Protein AF-0000000070417334 (afdb_homodimer)

pLDDT: mean 96.59, std 6.71, range [40.88, 98.94]

Solvent-accessible surface area (backbone atoms only — not comparable to full-atom values): 15522 Å² total; per-residue (Å²): 150,77,54,66,59,49,53,48,51,42,52,52,48,22,48,50,27,30,29,36,35,26,9,28,39,46,34,43,54,70,24,49,49,59,20,48,70,70,46,83,56,51,68,55,41,51,52,40,48,47,40,30,48,63,44,39,55,56,57,40,48,50,24,34,52,50,17,23,52,40,24,39,54,49,18,74,67,39,88,56,84,57,20,55,32,23,41,49,19,17,48,33,40,54,50,42,52,60,50,40,63,70,69,45,36,68,60,51,58,50,67,61,40,92,57,33,54,78,74,64,30,58,67,50,51,55,52,49,52,53,48,48,39,57,58,47,44,54,48,28,50,29,30,50,53,18,48,53,27,45,52,48,32,50,48,66,69,64,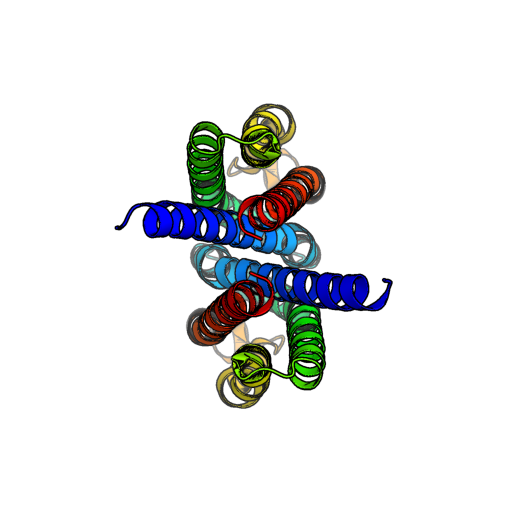72,132,72,62,62,53,50,51,49,50,43,53,52,48,22,48,51,26,32,30,35,35,27,10,29,40,46,34,44,54,70,23,49,50,57,19,47,72,70,49,84,57,52,67,55,42,51,52,39,48,46,41,30,49,62,45,40,54,56,56,40,47,50,24,35,51,50,17,22,51,40,24,39,55,48,18,72,68,38,87,56,86,56,20,54,31,24,40,48,19,16,49,34,41,54,49,42,53,60,49,40,63,69,69,44,35,68,61,49,58,51,66,62,39,91,56,35,54,78,73,64,30,59,66,52,52,56,51,50,52,52,48,48,40,57,59,46,44,54,48,30,50,29,30,50,52,18,48,52,27,45,51,47,30,50,48,65,70,63,73

Foldseek 3Di:
DPVVVVLVVLLVLLLVLLVVLLVVLVCCQPPVLVVLLVDDPLLVSLVVCLVCVVVVVVVNLVSLQSSLVSLLVSLVVDPDPLSVLSNLLSVLSVVVVCLCVPPLVVLVVLSNDNCSCVVPHSVVNSVSSNVNSVSSVSNSVSSVSSSVSSVVSCVVRVD/DVVVVVLVVLLVLLLVLLVVLLVVLVCVQPPVLVVLLVDDPLLVSLVVCLVCVVVVVVVNLVSLQSSLVSLLVSLVVDPDPLSVLSNLLSVLSVVVVCLCVPPLVVLVVLSNDNCSCVVVHSVVNSVSSNVNSVSSVSNSVSSVSSSVSSVVSCVVRVD

Structure (mmCIF, N/CA/C/O backbone):
data_AF-0000000070417334-model_v1
#
loop_
_entity.id
_entity.type
_entity.pdbx_description
1 polymer 'Uncharacterized protein LOC111108362'
#
loop_
_atom_site.group_PDB
_atom_site.id
_atom_site.type_symbol
_atom_site.label_atom_id
_atom_site.label_alt_id
_atom_site.label_comp_id
_atom_site.label_asym_id
_atom_site.label_entity_id
_atom_site.label_seq_id
_atom_site.pdbx_PDB_ins_code
_atom_site.Cartn_x
_atom_site.Cartn_y
_atom_site.Cartn_z
_atom_site.occupancy
_atom_site.B_iso_or_equiv
_atom_site.auth_seq_id
_atom_site.auth_comp_id
_atom_site.auth_asym_id
_atom_site.auth_atom_id
_atom_site.pdbx_PDB_model_num
ATOM 1 N N . MET A 1 1 ? -3.746 37.219 -3.898 1 40.88 1 MET A N 1
ATOM 2 C CA . MET A 1 1 ? -4.391 36.156 -3.139 1 40.88 1 MET A CA 1
ATOM 3 C C . MET A 1 1 ? -3.443 34.969 -2.957 1 40.88 1 MET A C 1
ATOM 5 O O . MET A 1 1 ? -3.268 34.469 -1.843 1 40.88 1 MET A O 1
ATOM 9 N N . ASN A 1 2 ? -3.045 33.344 -4.375 1 62.12 2 ASN A N 1
ATOM 10 C CA . ASN A 1 2 ? -3.449 32 -4.785 1 62.12 2 ASN A CA 1
ATOM 11 C C . ASN A 1 2 ? -2.289 31 -4.695 1 62.12 2 ASN A C 1
ATOM 13 O O . ASN A 1 2 ? -2.443 29.828 -5.027 1 62.12 2 ASN A O 1
ATOM 17 N N . LYS A 1 3 ? -1.539 31.266 -4.516 1 83.81 3 LYS A N 1
ATOM 18 C CA . LYS A 1 3 ? -0.23 30.641 -4.363 1 83.81 3 LYS A CA 1
ATOM 19 C C . LYS A 1 3 ? -0.215 29.688 -3.172 1 83.81 3 LYS A C 1
ATOM 21 O O . LYS A 1 3 ? 0.332 28.578 -3.262 1 83.81 3 LYS A O 1
ATOM 26 N N . GLN A 1 4 ? -0.557 30.25 -1.992 1 86.12 4 GLN A N 1
ATOM 27 C CA . GLN A 1 4 ? -0.596 29.391 -0.81 1 86.12 4 GLN A CA 1
ATOM 28 C C . GLN A 1 4 ? -1.395 28.125 -1.076 1 86.12 4 GLN A C 1
ATOM 30 O O . GLN A 1 4 ? -1.048 27.047 -0.578 1 86.12 4 GLN A O 1
ATOM 35 N N . TYR A 1 5 ? -2.406 28.281 -1.793 1 87.06 5 TYR A N 1
ATOM 36 C CA . TYR A 1 5 ? -3.195 27.109 -2.154 1 87.06 5 TYR A CA 1
ATOM 37 C C . TYR A 1 5 ? -2.373 26.141 -2.99 1 87.06 5 TYR A C 1
ATOM 39 O O . TYR A 1 5 ? -2.508 24.922 -2.848 1 87.06 5 TYR A O 1
ATOM 47 N N . LEU A 1 6 ? -1.592 26.719 -3.889 1 91.19 6 LEU A N 1
ATOM 48 C CA . LEU A 1 6 ? -0.727 25.891 -4.723 1 91.19 6 LEU A CA 1
ATOM 49 C C . LEU A 1 6 ? 0.312 25.156 -3.877 1 91.19 6 LEU A C 1
ATOM 51 O O . LEU A 1 6 ? 0.602 23.984 -4.117 1 91.19 6 LEU A O 1
ATOM 55 N N . VAL A 1 7 ? 0.872 25.844 -2.98 1 92.62 7 VAL A N 1
ATOM 56 C CA . VAL A 1 7 ? 1.867 25.25 -2.092 1 92.62 7 VAL A CA 1
ATOM 57 C C . VAL A 1 7 ? 1.225 24.141 -1.261 1 92.62 7 VAL A C 1
ATOM 59 O O . VAL A 1 7 ? 1.779 23.047 -1.142 1 92.62 7 VAL A O 1
ATOM 62 N N . ASP A 1 8 ? 0.071 24.422 -0.758 1 90.69 8 ASP A N 1
ATOM 63 C CA . ASP A 1 8 ? -0.637 23.422 0.033 1 90.69 8 ASP A CA 1
ATOM 64 C C . ASP A 1 8 ? -1.005 22.203 -0.818 1 90.69 8 ASP A C 1
ATOM 66 O O . ASP A 1 8 ? -0.853 21.062 -0.381 1 90.69 8 ASP A O 1
ATOM 70 N N . ALA A 1 9 ? -1.505 22.516 -1.96 1 93.19 9 ALA A N 1
ATOM 71 C CA . ALA A 1 9 ? -1.841 21.438 -2.873 1 93.19 9 ALA A CA 1
ATOM 72 C C . ALA A 1 9 ? -0.619 20.562 -3.166 1 93.19 9 ALA A C 1
ATOM 74 O O . ALA A 1 9 ? -0.723 19.344 -3.229 1 93.19 9 ALA A O 1
ATOM 75 N N . GLY A 1 10 ? 0.488 21.219 -3.41 1 96.19 10 GLY A N 1
ATOM 76 C CA . GLY A 1 10 ? 1.726 20.5 -3.639 1 96.19 10 GLY A CA 1
ATOM 77 C C . GLY A 1 10 ? 2.131 19.625 -2.465 1 96.19 10 GLY A C 1
ATOM 78 O O . GLY A 1 10 ? 2.527 18.469 -2.646 1 96.19 10 GLY A O 1
ATOM 79 N N . ALA A 1 11 ? 2.016 20.141 -1.275 1 96.5 11 ALA A N 1
ATOM 80 C CA . ALA A 1 11 ? 2.412 19.438 -0.065 1 96.5 11 ALA A CA 1
ATOM 81 C C . ALA A 1 11 ? 1.547 18.188 0.151 1 96.5 11 ALA A C 1
ATOM 83 O O . ALA A 1 11 ? 2.061 17.109 0.442 1 96.5 11 ALA A O 1
ATOM 84 N N . TYR A 1 12 ? 0.309 18.375 -0.032 1 95 12 TYR A N 1
ATOM 85 C CA . TYR A 1 12 ? -0.593 17.266 0.219 1 95 12 TYR A CA 1
ATOM 86 C C . TYR A 1 12 ? -0.516 16.234 -0.906 1 95 12 TYR A C 1
ATOM 88 O O . TYR A 1 12 ? -0.697 15.039 -0.676 1 95 12 TYR A O 1
ATOM 96 N N . THR A 1 13 ? -0.233 16.703 -2.113 1 97.62 13 THR A N 1
ATOM 97 C CA . THR A 1 13 ? 0.009 15.75 -3.197 1 97.62 13 THR A CA 1
ATOM 98 C C . THR A 1 13 ? 1.279 14.945 -2.939 1 97.62 13 THR A C 1
ATOM 100 O O . THR A 1 13 ? 1.304 13.727 -3.148 1 97.62 13 THR A O 1
ATOM 103 N N . ALA A 1 14 ? 2.33 15.617 -2.492 1 98.69 14 ALA A N 1
ATOM 104 C CA . ALA A 1 14 ? 3.557 14.906 -2.131 1 98.69 14 ALA A CA 1
ATOM 105 C C . ALA A 1 14 ? 3.289 13.852 -1.06 1 98.69 14 ALA A C 1
ATOM 107 O O . ALA A 1 14 ? 3.758 12.719 -1.165 1 98.69 14 ALA A O 1
ATOM 108 N N . LEU A 1 15 ? 2.521 14.234 -0.103 1 98.25 15 LEU A N 1
ATOM 109 C CA . LEU A 1 15 ? 2.166 13.32 0.976 1 98.25 15 LEU A CA 1
ATOM 110 C C . LEU A 1 15 ? 1.362 12.141 0.443 1 98.25 15 LEU A C 1
ATOM 112 O O . LEU A 1 15 ? 1.604 10.992 0.83 1 98.25 15 LEU A O 1
ATOM 116 N N . GLY A 1 16 ? 0.413 12.406 -0.392 1 98.19 16 GLY A N 1
ATOM 117 C CA . GLY A 1 16 ? -0.378 11.344 -0.985 1 98.19 16 GLY A CA 1
ATOM 118 C C . GLY A 1 16 ? 0.452 10.359 -1.793 1 98.19 16 GLY A C 1
ATOM 119 O O . GLY A 1 16 ? 0.288 9.148 -1.664 1 98.19 16 GLY A O 1
ATOM 120 N N . CYS A 1 17 ? 1.343 10.891 -2.602 1 98.75 17 CYS A N 1
ATOM 121 C CA . CYS A 1 17 ? 2.184 10.055 -3.447 1 98.75 17 CYS A CA 1
ATOM 122 C C . CYS A 1 17 ? 3.062 9.141 -2.605 1 98.75 17 CYS A C 1
ATOM 124 O O . CYS A 1 17 ? 3.109 7.93 -2.842 1 98.75 17 CYS A O 1
ATOM 126 N N . VAL A 1 18 ? 3.727 9.648 -1.653 1 98.81 18 VAL A N 1
ATOM 127 C CA . VAL A 1 18 ? 4.625 8.82 -0.853 1 98.81 18 VAL A CA 1
ATOM 128 C C . VAL A 1 18 ? 3.811 7.859 0.008 1 98.81 18 VAL A C 1
ATOM 130 O O . VAL A 1 18 ? 4.254 6.742 0.288 1 98.81 18 VAL A O 1
ATOM 133 N N . SER A 1 19 ? 2.6 8.195 0.424 1 98.69 19 SER A N 1
ATOM 134 C CA . SER A 1 19 ? 1.743 7.297 1.193 1 98.69 19 SER A CA 1
ATOM 135 C C . SER A 1 19 ? 1.351 6.07 0.376 1 98.69 19 SER A C 1
ATOM 137 O O . SER A 1 19 ? 1.342 4.953 0.892 1 98.69 19 SER A O 1
ATOM 139 N N . ILE A 1 20 ? 0.983 6.32 -0.866 1 98.75 20 ILE A N 1
ATOM 140 C CA . ILE A 1 20 ? 0.643 5.195 -1.729 1 98.75 20 ILE A CA 1
ATOM 141 C C . ILE A 1 20 ? 1.862 4.293 -1.906 1 98.75 20 ILE A C 1
ATOM 143 O O . ILE A 1 20 ? 1.759 3.068 -1.797 1 98.75 20 ILE A O 1
ATOM 147 N N . PHE A 1 21 ? 3.023 4.922 -2.186 1 98.88 21 PHE A N 1
ATOM 148 C CA . PHE A 1 21 ? 4.254 4.148 -2.299 1 98.88 21 PHE A CA 1
ATOM 149 C C . PHE A 1 21 ? 4.5 3.336 -1.034 1 98.88 21 PHE A C 1
ATOM 151 O O . PHE A 1 21 ? 4.738 2.127 -1.103 1 98.88 21 PHE A O 1
ATOM 158 N N . CYS A 1 22 ? 4.465 3.947 0.106 1 98.81 22 CYS A N 1
ATOM 159 C CA . CYS A 1 22 ? 4.797 3.33 1.387 1 98.81 22 CYS A CA 1
ATOM 160 C C . CYS A 1 22 ? 3.836 2.191 1.706 1 98.81 22 CYS A C 1
ATOM 162 O O . CYS A 1 22 ? 4.266 1.093 2.062 1 98.81 22 CYS A O 1
ATOM 164 N N . GLY A 1 23 ? 2.555 2.42 1.598 1 98.81 23 GLY A N 1
ATOM 165 C CA . GLY A 1 23 ? 1.584 1.36 1.824 1 98.81 23 GLY A CA 1
ATOM 166 C C . GLY A 1 23 ? 1.771 0.172 0.899 1 98.81 23 GLY A C 1
ATOM 167 O O . GLY A 1 23 ? 1.622 -0.977 1.319 1 98.81 23 GLY A O 1
ATOM 168 N N . SER A 1 24 ? 2.027 0.461 -0.328 1 98.88 24 SER A N 1
ATOM 169 C CA . SER A 1 24 ? 2.303 -0.6 -1.291 1 98.88 24 SER A CA 1
ATOM 170 C C . SER A 1 24 ? 3.535 -1.404 -0.889 1 98.88 24 SER A C 1
ATOM 172 O O . SER A 1 24 ? 3.539 -2.633 -0.99 1 98.88 24 SER A O 1
ATOM 174 N N . ALA A 1 25 ? 4.59 -0.678 -0.475 1 98.88 25 ALA A N 1
ATOM 175 C CA . ALA A 1 25 ? 5.832 -1.339 -0.084 1 98.88 25 ALA A CA 1
ATOM 176 C C . ALA A 1 25 ? 5.613 -2.24 1.129 1 98.88 25 ALA A C 1
ATOM 178 O O . ALA A 1 25 ? 6.141 -3.354 1.184 1 98.88 25 ALA A O 1
ATOM 179 N N . TYR A 1 26 ? 4.891 -1.772 2.086 1 98.88 26 TYR A N 1
ATOM 180 C CA . TYR A 1 26 ? 4.551 -2.598 3.238 1 98.88 26 TYR A CA 1
ATOM 181 C C . TYR A 1 26 ? 3.793 -3.848 2.811 1 98.88 26 TYR A C 1
ATOM 183 O O . TYR A 1 26 ? 4.047 -4.941 3.322 1 98.88 26 TYR A O 1
ATOM 191 N N . TYR A 1 27 ? 2.875 -3.717 1.898 1 98.88 27 TYR A N 1
ATOM 192 C CA . TYR A 1 27 ? 2.076 -4.836 1.416 1 98.88 27 TYR A CA 1
ATOM 193 C C . TYR A 1 27 ? 2.959 -5.895 0.765 1 98.88 27 TYR A C 1
ATOM 195 O O . TYR A 1 27 ? 2.746 -7.094 0.957 1 98.88 27 TYR A O 1
ATOM 203 N N . VAL A 1 28 ? 3.889 -5.449 -0.033 1 98.88 28 VAL A N 1
ATOM 204 C CA . VAL A 1 28 ? 4.828 -6.355 -0.688 1 98.88 28 VAL A CA 1
ATOM 205 C C . VAL A 1 28 ? 5.586 -7.164 0.363 1 98.88 28 VAL A C 1
ATOM 207 O O . VAL A 1 28 ? 5.715 -8.383 0.244 1 98.88 28 VAL A O 1
ATOM 210 N N . ASN A 1 29 ? 6.023 -6.539 1.407 1 98.88 29 ASN A N 1
ATOM 211 C CA . ASN A 1 29 ? 6.852 -7.172 2.428 1 98.88 29 ASN A CA 1
ATOM 212 C C . ASN A 1 29 ? 6.035 -8.109 3.312 1 98.88 29 ASN A C 1
ATOM 214 O O . ASN A 1 29 ? 6.516 -9.172 3.713 1 98.88 29 ASN A O 1
ATOM 218 N N . PHE A 1 30 ? 4.84 -7.719 3.578 1 98.62 30 PHE A N 1
ATOM 219 C CA . PHE A 1 30 ? 4.176 -8.375 4.695 1 98.62 30 PHE A CA 1
ATOM 220 C C . PHE A 1 30 ? 3.031 -9.258 4.203 1 98.62 30 PHE A C 1
ATOM 222 O O . PHE A 1 30 ? 2.516 -10.086 4.953 1 98.62 30 PHE A O 1
ATOM 229 N N . VAL A 1 31 ? 2.617 -9.055 3.004 1 98.81 31 VAL A N 1
ATOM 230 C CA . VAL A 1 31 ? 1.502 -9.844 2.504 1 98.81 31 VAL A CA 1
ATOM 231 C C . VAL A 1 31 ? 1.93 -10.609 1.249 1 98.81 31 VAL A C 1
ATOM 233 O O . VAL A 1 31 ? 1.949 -11.836 1.238 1 98.81 31 VAL A O 1
ATOM 236 N N . GLN A 1 32 ? 2.367 -9.883 0.216 1 98.81 32 GLN A N 1
ATOM 237 C CA . GLN A 1 32 ? 2.639 -10.484 -1.083 1 98.81 32 GLN A CA 1
ATOM 238 C C . GLN A 1 32 ? 3.701 -11.578 -0.971 1 98.81 32 GLN A C 1
ATOM 240 O O . GLN A 1 32 ? 3.479 -12.719 -1.388 1 98.81 32 GLN A O 1
ATOM 245 N N . THR A 1 33 ? 4.859 -11.242 -0.453 1 98.81 33 THR A N 1
ATOM 246 C CA . THR A 1 33 ? 5.973 -12.188 -0.5 1 98.81 33 THR A CA 1
ATOM 247 C C . THR A 1 33 ? 5.711 -13.375 0.418 1 98.81 33 THR A C 1
ATOM 249 O O . THR A 1 33 ? 5.93 -14.531 0.029 1 98.81 33 THR A O 1
ATOM 252 N N . PRO A 1 34 ? 5.25 -13.203 1.644 1 98.69 34 PRO A N 1
ATOM 253 C CA . PRO A 1 34 ? 4.918 -14.391 2.443 1 98.69 34 PRO A CA 1
ATOM 254 C C . PRO A 1 34 ? 3.875 -15.281 1.775 1 98.69 34 PRO A C 1
ATOM 256 O O . PRO A 1 34 ? 3.934 -16.5 1.9 1 98.69 34 PRO A O 1
ATOM 259 N N . ALA A 1 35 ? 2.891 -14.727 1.131 1 98.69 35 ALA A N 1
ATOM 260 C CA . ALA A 1 35 ? 1.898 -15.508 0.4 1 98.69 35 ALA A CA 1
ATOM 261 C C . ALA A 1 35 ? 2.555 -16.344 -0.702 1 98.69 35 ALA A C 1
ATOM 263 O O . ALA A 1 35 ? 2.223 -17.516 -0.887 1 98.69 35 ALA A O 1
ATOM 264 N N . MET A 1 36 ? 3.459 -15.703 -1.44 1 98.62 36 MET A N 1
ATOM 265 C CA . MET A 1 36 ? 4.18 -16.391 -2.508 1 98.62 36 MET A CA 1
ATOM 266 C C . MET A 1 36 ? 4.941 -17.594 -1.96 1 98.62 36 MET A C 1
ATOM 268 O O . MET A 1 36 ? 4.945 -18.672 -2.568 1 98.62 36 MET A O 1
ATOM 272 N N . MET A 1 37 ? 5.512 -17.453 -0.793 1 98.44 37 MET A N 1
ATOM 273 C CA . MET A 1 37 ? 6.301 -18.531 -0.203 1 98.44 37 MET A CA 1
ATOM 274 C C . MET A 1 37 ? 5.406 -19.672 0.276 1 98.44 37 MET A C 1
ATOM 276 O O . MET A 1 37 ? 5.871 -20.797 0.471 1 98.44 37 MET A O 1
ATOM 280 N N . ALA A 1 38 ? 4.148 -19.438 0.403 1 98.19 38 ALA A N 1
ATOM 281 C CA . ALA A 1 38 ? 3.207 -20.453 0.867 1 98.19 38 ALA A CA 1
ATOM 282 C C . ALA A 1 38 ? 2.662 -21.266 -0.301 1 98.19 38 ALA A C 1
ATOM 284 O O . ALA A 1 38 ? 2.053 -22.312 -0.099 1 98.19 38 ALA A O 1
ATOM 285 N N . VAL A 1 39 ? 2.879 -20.797 -1.52 1 97.44 39 VAL A N 1
ATOM 286 C CA . VAL A 1 39 ? 2.42 -21.5 -2.713 1 97.44 39 VAL A CA 1
ATOM 287 C C . VAL A 1 39 ? 3.469 -22.531 -3.148 1 97.44 39 VAL A C 1
ATOM 289 O O . VAL A 1 39 ? 4.66 -22.203 -3.217 1 97.44 39 VAL A O 1
ATOM 292 N N . LYS A 1 40 ? 3.16 -23.75 -3.547 1 95.25 40 LYS A N 1
ATOM 293 C CA . LYS A 1 40 ? 4.078 -24.859 -3.781 1 95.25 40 LYS A CA 1
ATOM 294 C C . LYS A 1 40 ? 4.719 -24.766 -5.164 1 95.25 40 LYS A C 1
ATOM 296 O O . LYS A 1 40 ? 5.895 -25.094 -5.332 1 95.25 40 LYS A O 1
ATOM 301 N N . ASP A 1 41 ? 3.98 -24.281 -6.098 1 95.38 41 ASP A N 1
ATOM 302 C CA . ASP A 1 41 ? 4.461 -24.281 -7.477 1 95.38 41 ASP A CA 1
ATOM 303 C C . ASP A 1 41 ? 5.449 -23.141 -7.703 1 95.38 41 ASP A C 1
ATOM 305 O O . ASP A 1 41 ? 5.055 -22.031 -8.07 1 95.38 41 ASP A O 1
ATOM 309 N N . THR A 1 42 ? 6.734 -23.453 -7.684 1 97.31 42 THR A N 1
ATOM 310 C CA . THR A 1 42 ? 7.789 -22.438 -7.734 1 97.31 42 THR A CA 1
ATOM 311 C C . THR A 1 42 ? 7.793 -21.734 -9.086 1 97.31 42 THR A C 1
ATOM 313 O O . THR A 1 42 ? 8.062 -20.531 -9.164 1 97.31 42 THR A O 1
ATOM 316 N N . LYS A 1 43 ? 7.586 -22.484 -10.117 1 97 43 LYS A N 1
ATOM 317 C CA . LYS A 1 43 ? 7.555 -21.859 -11.43 1 97 43 LYS A CA 1
ATOM 318 C C . LYS A 1 43 ? 6.449 -20.812 -11.516 1 97 43 LYS A C 1
ATOM 320 O O . LYS A 1 43 ? 6.66 -19.703 -12.031 1 97 43 LYS A O 1
ATOM 325 N N . ALA A 1 44 ? 5.281 -21.125 -11.047 1 95.75 44 ALA A N 1
ATOM 326 C CA . ALA A 1 44 ? 4.164 -20.188 -11.023 1 95.75 44 ALA A CA 1
ATOM 327 C C . ALA A 1 44 ? 4.477 -18.969 -10.148 1 95.75 44 ALA A C 1
ATOM 329 O O . ALA A 1 44 ? 4.137 -17.844 -10.5 1 95.75 44 ALA A O 1
ATOM 330 N N . VAL A 1 45 ? 5.102 -19.266 -9.016 1 97.75 45 VAL A N 1
ATOM 331 C CA . VAL A 1 45 ? 5.492 -18.203 -8.102 1 97.75 45 VAL A CA 1
ATOM 332 C C . VAL A 1 45 ? 6.445 -17.234 -8.805 1 97.75 45 VAL A C 1
ATOM 334 O O . VAL A 1 45 ? 6.27 -16.016 -8.742 1 97.75 45 VAL A O 1
ATOM 337 N N . ARG A 1 46 ? 7.438 -17.781 -9.445 1 98.62 46 ARG A N 1
ATOM 338 C CA . ARG A 1 46 ? 8.383 -16.938 -10.18 1 98.62 46 ARG A CA 1
ATOM 339 C C . ARG A 1 46 ? 7.672 -16.125 -11.258 1 98.62 46 ARG A C 1
ATOM 341 O O . ARG A 1 46 ? 7.945 -14.938 -11.438 1 98.62 46 ARG A O 1
ATOM 348 N N . ASP A 1 47 ? 6.797 -16.719 -12.008 1 97.81 47 ASP A N 1
ATOM 349 C CA . ASP A 1 47 ? 6.066 -16 -13.055 1 97.81 47 ASP A CA 1
ATOM 350 C C . ASP A 1 47 ? 5.219 -14.875 -12.469 1 97.81 47 ASP A C 1
ATOM 352 O O . ASP A 1 47 ? 5.16 -13.781 -13.039 1 97.81 47 ASP A O 1
ATOM 356 N N . LEU A 1 48 ? 4.57 -15.18 -11.422 1 97.19 48 LEU A N 1
ATOM 357 C CA . LEU A 1 48 ? 3.756 -14.172 -10.758 1 97.19 48 LEU A CA 1
ATOM 358 C C . LEU A 1 48 ? 4.625 -13.039 -10.219 1 97.19 48 LEU A C 1
ATOM 360 O O . LEU A 1 48 ? 4.27 -11.867 -10.359 1 97.19 48 LEU A O 1
ATOM 364 N N . TRP A 1 49 ? 5.754 -13.344 -9.594 1 98.5 49 TRP A N 1
ATOM 365 C CA . TRP A 1 49 ? 6.695 -12.336 -9.125 1 98.5 49 TRP A CA 1
ATOM 366 C C . TRP A 1 49 ? 7.145 -11.438 -10.273 1 98.5 49 TRP A C 1
ATOM 368 O O . TRP A 1 49 ? 7.168 -10.211 -10.133 1 98.5 49 TRP A O 1
ATOM 378 N N . LYS A 1 50 ? 7.555 -12 -11.375 1 98.69 50 LYS A N 1
ATOM 379 C CA . LYS A 1 50 ? 7.996 -11.242 -12.539 1 98.69 50 LYS A CA 1
ATOM 380 C C . LYS A 1 50 ? 6.93 -10.242 -12.977 1 98.69 50 LYS A C 1
ATOM 382 O O . LYS A 1 5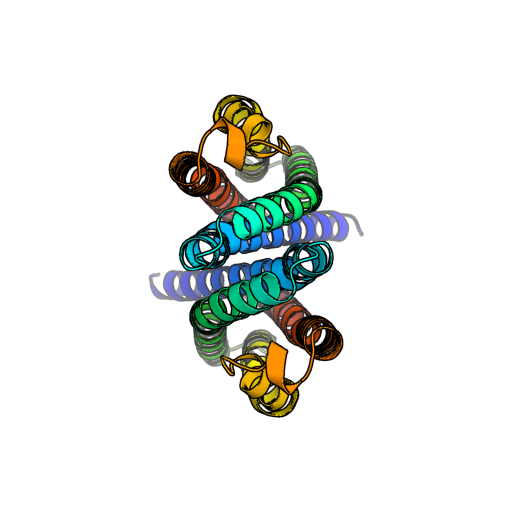0 ? 7.234 -9.07 -13.203 1 98.69 50 LYS A O 1
ATOM 387 N N . GLU A 1 51 ? 5.711 -10.719 -13.109 1 98.5 51 GLU A N 1
ATOM 388 C CA . GLU A 1 51 ? 4.625 -9.852 -13.555 1 98.5 51 GLU A CA 1
ATOM 389 C C . GLU A 1 51 ? 4.363 -8.734 -12.555 1 98.5 51 GLU A C 1
ATOM 391 O O . GLU A 1 51 ? 4.133 -7.586 -12.938 1 98.5 51 GLU A O 1
ATOM 396 N N . MET A 1 52 ? 4.375 -9.062 -11.305 1 98.44 52 MET A N 1
ATOM 397 C CA . MET A 1 52 ? 4.172 -8.055 -10.266 1 98.44 52 MET A CA 1
ATOM 398 C C . MET A 1 52 ? 5.324 -7.059 -10.25 1 98.44 52 MET A C 1
ATOM 400 O O . MET A 1 52 ? 5.102 -5.848 -10.148 1 98.44 52 MET A O 1
ATOM 404 N N . PHE A 1 53 ? 6.57 -7.605 -10.305 1 98.75 53 PHE A N 1
ATOM 405 C CA . PHE A 1 53 ? 7.742 -6.734 -10.273 1 98.75 53 PHE A CA 1
ATOM 406 C C . PHE A 1 53 ? 7.699 -5.727 -11.414 1 98.75 53 PHE A C 1
ATOM 408 O O . PHE A 1 53 ? 7.914 -4.531 -11.195 1 98.75 53 PHE A O 1
ATOM 415 N N . LEU A 1 54 ? 7.418 -6.141 -12.578 1 98.44 54 LEU A N 1
ATOM 416 C CA . LEU A 1 54 ? 7.449 -5.293 -13.766 1 98.44 54 LEU A CA 1
ATOM 417 C C . LEU A 1 54 ? 6.379 -4.211 -13.695 1 98.44 54 LEU A C 1
ATOM 419 O O . LEU A 1 54 ? 6.602 -3.08 -14.133 1 98.44 54 LEU A O 1
ATOM 423 N N . ARG A 1 55 ? 5.285 -4.438 -13.133 1 98.62 55 ARG A N 1
ATOM 424 C CA . ARG A 1 55 ? 4.219 -3.457 -12.984 1 98.62 55 ARG A CA 1
ATOM 425 C C . ARG A 1 55 ? 4.5 -2.514 -11.82 1 98.62 55 ARG A C 1
ATOM 427 O O . ARG A 1 55 ? 4.301 -1.303 -11.93 1 98.62 55 ARG A O 1
ATOM 434 N N . ALA A 1 56 ? 4.973 -3.141 -10.719 1 98.56 56 ALA A N 1
ATOM 435 C CA . ALA A 1 56 ? 5.23 -2.357 -9.516 1 98.56 56 ALA A CA 1
ATOM 436 C C . ALA A 1 56 ? 6.371 -1.368 -9.734 1 98.56 56 ALA A C 1
ATOM 438 O O . ALA A 1 56 ? 6.363 -0.271 -9.172 1 98.56 56 ALA A O 1
ATOM 439 N N . LYS A 1 57 ? 7.379 -1.771 -10.508 1 97.5 57 LYS A N 1
ATOM 440 C CA . LYS A 1 57 ? 8.508 -0.872 -10.742 1 97.5 57 LYS A CA 1
ATOM 441 C C . LYS A 1 57 ? 8.039 0.437 -11.375 1 97.5 57 LYS A C 1
ATOM 443 O O . LYS A 1 57 ? 8.492 1.516 -10.984 1 97.5 57 LYS A O 1
ATOM 448 N N . VAL A 1 58 ? 7.141 0.443 -12.312 1 98.06 58 VAL A N 1
ATOM 449 C CA . VAL A 1 58 ? 6.613 1.642 -12.953 1 98.06 58 VAL A CA 1
ATOM 450 C C . VAL A 1 58 ? 5.688 2.379 -11.992 1 98.06 58 VAL A C 1
ATOM 452 O O . VAL A 1 58 ? 5.824 3.59 -11.789 1 98.06 58 VAL A O 1
ATOM 455 N N . TYR A 1 59 ? 4.781 1.651 -11.391 1 98.5 59 TYR A N 1
ATOM 456 C CA . TYR A 1 59 ? 3.779 2.156 -10.461 1 98.5 59 TYR A CA 1
ATOM 457 C C . TYR A 1 59 ? 4.438 2.865 -9.281 1 98.5 59 TYR A C 1
ATOM 459 O O . TYR A 1 59 ? 4.152 4.035 -9.016 1 98.5 59 TYR A O 1
ATOM 467 N N . GLN A 1 60 ? 5.395 2.24 -8.625 1 98.12 60 GLN A N 1
ATOM 468 C CA . GLN A 1 60 ? 6 2.785 -7.414 1 98.12 60 GLN A CA 1
ATOM 469 C C . GLN A 1 60 ? 7.023 3.867 -7.746 1 98.12 60 GLN A C 1
ATOM 471 O O . GLN A 1 60 ? 7.164 4.84 -7.008 1 98.12 60 GLN A O 1
ATOM 476 N N . SER A 1 61 ? 7.777 3.686 -8.828 1 97.88 61 SER A N 1
ATOM 477 C CA . SER A 1 61 ? 8.711 4.742 -9.195 1 97.88 61 SER A CA 1
ATOM 478 C C . SER A 1 61 ? 7.98 6.035 -9.539 1 97.88 61 SER A C 1
ATOM 480 O O . SER A 1 61 ? 8.469 7.129 -9.25 1 97.88 61 SER A O 1
ATOM 482 N N . GLY A 1 62 ? 6.824 5.934 -10.172 1 98.31 62 GLY A N 1
ATOM 483 C CA . GLY A 1 62 ? 6.031 7.117 -10.453 1 98.31 62 GLY A CA 1
ATOM 484 C C . GLY A 1 62 ? 5.668 7.898 -9.203 1 98.31 62 GLY A C 1
ATOM 485 O O . GLY A 1 62 ? 5.859 9.117 -9.148 1 98.31 62 GLY A O 1
ATOM 486 N N . PHE A 1 63 ? 5.18 7.219 -8.219 1 98.75 63 PHE A N 1
ATOM 487 C CA . PHE A 1 63 ? 4.785 7.867 -6.969 1 98.75 63 PHE A CA 1
ATOM 488 C C . PHE A 1 63 ? 6 8.422 -6.238 1 98.75 63 PHE A C 1
ATOM 490 O O . PHE A 1 63 ? 5.953 9.523 -5.691 1 98.75 63 PHE A O 1
ATOM 497 N N . ALA A 1 64 ? 7.09 7.605 -6.223 1 98.69 64 ALA A N 1
ATOM 498 C CA . ALA A 1 64 ? 8.297 8.031 -5.52 1 98.69 64 ALA A CA 1
ATOM 499 C C . ALA A 1 64 ? 8.875 9.297 -6.148 1 98.69 64 ALA A C 1
ATOM 501 O O . ALA A 1 64 ? 9.211 10.25 -5.441 1 98.69 64 ALA A O 1
ATOM 502 N N . LEU A 1 65 ? 9.039 9.344 -7.477 1 98.38 65 LEU A N 1
ATOM 503 C CA . LEU A 1 65 ? 9.641 10.469 -8.172 1 98.38 65 LEU A CA 1
ATOM 504 C C . LEU A 1 65 ? 8.75 11.703 -8.094 1 98.38 65 LEU A C 1
ATOM 506 O O . LEU A 1 65 ? 9.242 12.828 -7.973 1 98.38 65 LEU A O 1
ATOM 510 N N . SER A 1 66 ? 7.441 11.516 -8.18 1 98.81 66 SER A N 1
ATOM 511 C CA . SER A 1 66 ? 6.516 12.641 -8.039 1 98.81 66 SER A CA 1
ATOM 512 C C . SER A 1 66 ? 6.617 13.266 -6.652 1 98.81 66 SER A C 1
ATOM 514 O O . SER A 1 66 ? 6.711 14.492 -6.527 1 98.81 66 SER A O 1
ATOM 516 N N . SER A 1 67 ? 6.613 12.398 -5.66 1 98.94 67 SER A N 1
ATOM 517 C CA . SER A 1 67 ? 6.723 12.922 -4.309 1 98.94 67 SER A CA 1
ATOM 518 C C . SER A 1 67 ? 8.062 13.609 -4.09 1 98.94 67 SER A C 1
ATOM 520 O O . SER A 1 67 ? 8.133 14.68 -3.471 1 98.94 67 SER A O 1
ATOM 522 N N . ALA A 1 68 ? 9.125 13.008 -4.527 1 98.94 68 ALA A N 1
ATOM 523 C CA . ALA A 1 68 ? 10.461 13.586 -4.371 1 98.94 68 ALA A CA 1
ATOM 524 C C . ALA A 1 68 ? 10.555 14.938 -5.074 1 98.94 68 ALA A C 1
ATOM 526 O O . ALA A 1 68 ? 11.117 15.891 -4.527 1 98.94 68 ALA A O 1
ATOM 527 N N . ALA A 1 69 ? 10.047 15.055 -6.297 1 98.88 69 ALA A N 1
ATOM 528 C CA . ALA A 1 69 ? 10.094 16.297 -7.055 1 98.88 69 ALA A CA 1
ATOM 529 C C . ALA A 1 69 ? 9.312 17.406 -6.348 1 98.88 69 ALA A C 1
ATOM 531 O O . ALA A 1 69 ? 9.789 18.531 -6.223 1 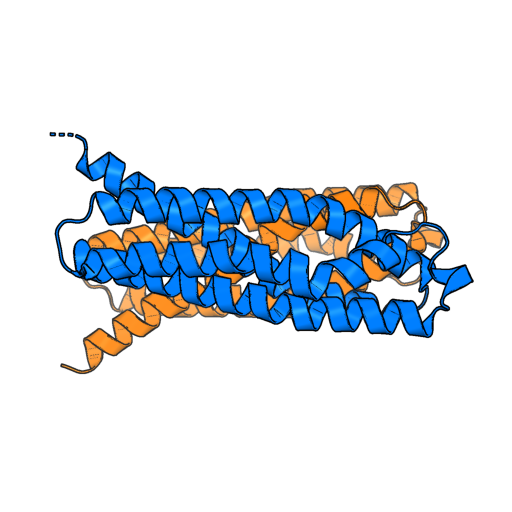98.88 69 ALA A O 1
ATOM 532 N N . LEU A 1 70 ? 8.102 17.078 -5.93 1 98.88 70 LEU A N 1
ATOM 533 C CA . LEU A 1 70 ? 7.27 18.062 -5.242 1 98.88 70 LEU A CA 1
ATOM 534 C C . LEU A 1 70 ? 7.922 18.5 -3.932 1 98.88 70 LEU A C 1
ATOM 536 O O . LEU A 1 70 ? 7.926 19.688 -3.602 1 98.88 70 LEU A O 1
ATOM 540 N N . SER A 1 71 ? 8.445 17.5 -3.209 1 98.88 71 SER A N 1
ATOM 541 C CA . SER A 1 71 ? 9.117 17.844 -1.96 1 98.88 71 SER A CA 1
ATOM 542 C C . SER A 1 71 ? 10.336 18.734 -2.213 1 98.88 71 SER A C 1
ATOM 544 O O . SER A 1 71 ? 10.602 19.656 -1.44 1 98.88 71 SER A O 1
ATOM 546 N N . THR A 1 72 ? 11.102 18.453 -3.23 1 98.88 72 THR A N 1
ATOM 547 C CA . THR A 1 72 ? 12.242 19.281 -3.598 1 98.88 72 THR A CA 1
ATOM 548 C C . THR A 1 72 ? 11.797 20.703 -3.908 1 98.88 72 THR A C 1
ATOM 550 O O . THR A 1 72 ? 12.375 21.672 -3.404 1 98.88 72 THR A O 1
ATOM 553 N N . ALA A 1 73 ? 10.797 20.875 -4.754 1 98.75 73 ALA A N 1
ATOM 554 C CA . ALA A 1 73 ? 10.266 22.188 -5.102 1 98.75 73 ALA A CA 1
ATOM 555 C C . ALA A 1 73 ? 9.812 22.953 -3.857 1 98.75 73 ALA A C 1
ATOM 557 O O . ALA A 1 73 ? 10.094 24.141 -3.717 1 98.75 73 ALA A O 1
ATOM 558 N N . LEU A 1 74 ? 9.125 22.25 -2.959 1 98.25 74 LEU A N 1
ATOM 559 C CA . LEU A 1 74 ? 8.633 22.859 -1.73 1 98.25 74 LEU A CA 1
ATOM 560 C C . LEU A 1 74 ? 9.797 23.281 -0.834 1 98.25 74 LEU A C 1
ATOM 562 O O . LEU A 1 74 ? 9.711 24.297 -0.142 1 98.25 74 LEU A O 1
ATOM 566 N N . GLY A 1 75 ? 10.836 22.469 -0.831 1 98.12 75 GLY A N 1
ATOM 567 C CA . GLY A 1 75 ? 12.031 22.859 -0.091 1 98.12 75 GLY A CA 1
ATOM 568 C C . GLY A 1 75 ? 12.625 24.172 -0.565 1 98.12 75 GLY A C 1
ATOM 569 O O . GLY A 1 75 ? 13.008 25.016 0.248 1 98.12 75 GLY A O 1
ATOM 570 N N . PHE A 1 76 ? 12.727 24.359 -1.803 1 98.12 76 PHE A N 1
ATOM 571 C CA . PHE A 1 76 ? 13.273 25.594 -2.359 1 98.12 76 PHE A CA 1
ATOM 572 C C . PHE A 1 76 ? 12.352 26.766 -2.072 1 98.12 76 PHE A C 1
ATOM 574 O O . PHE A 1 76 ? 12.805 27.906 -1.921 1 98.12 76 PHE A O 1
ATOM 581 N N . HIS A 1 77 ? 11.094 26.5 -2.012 1 96.5 77 HIS A N 1
ATOM 582 C CA . HIS A 1 77 ? 10.109 27.547 -1.773 1 96.5 77 HIS A CA 1
ATOM 583 C C . HIS A 1 77 ? 10.07 27.938 -0.3 1 96.5 77 HIS A C 1
ATOM 585 O O . HIS A 1 77 ? 9.742 29.078 0.034 1 96.5 77 HIS A O 1
ATOM 591 N N . GLU A 1 78 ? 10.359 27.016 0.555 1 95.62 78 GLU A N 1
ATOM 592 C CA . GLU A 1 78 ? 10.258 27.219 1.997 1 95.62 78 GLU A CA 1
ATOM 593 C C . GLU A 1 78 ? 11.406 28.094 2.512 1 95.62 78 GLU A C 1
ATOM 595 O O . GLU A 1 78 ? 12.57 27.688 2.459 1 95.62 78 GLU A O 1
ATOM 600 N N . PRO A 1 79 ? 11.094 29.297 3.105 1 94.75 79 PRO A N 1
ATOM 601 C CA . PRO A 1 79 ? 12.148 30.234 3.514 1 94.75 79 PRO A CA 1
ATOM 602 C C . PRO A 1 79 ? 12.719 29.906 4.891 1 94.75 79 PRO A C 1
ATOM 604 O O . PRO A 1 79 ? 13.805 30.375 5.238 1 94.75 79 PRO A O 1
ATOM 607 N N . SER A 1 80 ? 12.039 29.188 5.613 1 95.5 80 SER A N 1
ATOM 608 C CA . SER A 1 80 ? 12.461 28.922 6.988 1 95.5 80 SER A CA 1
ATOM 609 C C . SER A 1 80 ? 13.469 27.781 7.047 1 95.5 80 SER A C 1
ATOM 611 O O . SER A 1 80 ? 13.789 27.172 6.027 1 95.5 80 SER A O 1
ATOM 613 N N . GLN A 1 81 ? 13.945 27.5 8.242 1 96.62 81 GLN A N 1
ATOM 614 C CA . GLN A 1 81 ? 14.891 26.422 8.484 1 96.62 81 GLN A CA 1
ATOM 615 C C . GLN A 1 81 ? 14.242 25.062 8.258 1 96.62 81 GLN A C 1
ATOM 617 O O . GLN A 1 81 ? 14.938 24.062 8.094 1 96.62 81 GLN A O 1
ATOM 622 N N . TYR A 1 82 ? 13.023 25.016 8.156 1 96.81 82 TYR A N 1
ATOM 623 C CA . TYR A 1 82 ? 12.312 23.75 8.023 1 96.81 82 TYR A CA 1
ATOM 624 C C . TYR A 1 82 ? 12.336 23.266 6.574 1 96.81 82 TYR A C 1
ATOM 626 O O . TYR A 1 82 ? 11.867 22.172 6.273 1 96.81 82 TYR A O 1
ATOM 634 N N . ARG A 1 83 ? 12.914 24.031 5.695 1 97.69 83 ARG A N 1
ATOM 635 C CA . ARG A 1 83 ? 13.094 23.625 4.309 1 97.69 83 ARG A CA 1
ATOM 636 C C . ARG A 1 83 ? 13.852 22.297 4.23 1 97.69 83 ARG A C 1
ATOM 638 O O . ARG A 1 83 ? 13.648 21.516 3.301 1 97.69 83 ARG A O 1
ATOM 645 N N . TRP A 1 84 ? 14.641 22.016 5.191 1 98.62 84 TRP A N 1
ATOM 646 C CA . TRP A 1 84 ? 15.484 20.828 5.172 1 98.62 84 TRP A CA 1
ATOM 647 C C . TRP A 1 84 ? 14.648 19.578 5.406 1 98.62 84 TRP A C 1
ATOM 649 O O . TRP A 1 84 ? 15.07 18.469 5.055 1 98.62 84 TRP A O 1
ATOM 659 N N . LEU A 1 85 ? 13.477 19.672 6.035 1 98.75 85 LEU A N 1
ATOM 660 C CA . LEU A 1 85 ? 12.562 18.531 6.164 1 98.75 85 LEU A CA 1
ATOM 661 C C . LEU A 1 85 ? 12.047 18.094 4.801 1 98.75 85 LEU A C 1
ATOM 663 O O . LEU A 1 85 ? 11.969 16.891 4.523 1 98.75 85 LEU A O 1
ATOM 667 N N . TRP A 1 86 ? 11.75 19.094 3.932 1 98.69 86 TRP A N 1
ATOM 668 C CA . TRP A 1 86 ? 11.328 18.797 2.568 1 98.69 86 TRP A CA 1
ATOM 669 C C . TRP A 1 86 ? 12.453 18.125 1.79 1 98.69 86 TRP A C 1
ATOM 671 O O . TRP A 1 86 ? 12.242 17.094 1.147 1 98.69 86 TRP A O 1
ATOM 681 N N . PHE A 1 87 ? 13.656 18.656 1.89 1 98.88 87 PHE A N 1
ATOM 682 C CA . PHE A 1 87 ? 14.789 18.078 1.177 1 98.88 87 PHE A CA 1
ATOM 683 C C . PHE A 1 87 ? 15.117 16.688 1.713 1 98.88 87 PHE A C 1
ATOM 685 O O . PHE A 1 87 ? 15.508 15.797 0.953 1 98.88 87 PHE A O 1
ATOM 692 N N . GLY A 1 88 ? 15.055 16.531 3.035 1 98.94 88 GLY A N 1
ATOM 693 C CA . GLY A 1 88 ? 15.25 15.219 3.617 1 98.94 88 GLY A CA 1
ATOM 694 C C . GLY A 1 88 ? 14.273 14.18 3.098 1 98.94 88 GLY A C 1
ATOM 695 O O . GLY A 1 88 ? 14.656 13.039 2.818 1 98.94 88 GLY A O 1
ATOM 696 N N . SER A 1 89 ? 13.008 14.602 3.025 1 98.94 89 SER A N 1
ATOM 697 C CA . SER A 1 89 ? 11.992 13.703 2.48 1 98.94 89 SER A CA 1
ATOM 698 C C . SER A 1 89 ? 12.328 13.305 1.047 1 98.94 89 SER A C 1
ATOM 700 O O . SER A 1 89 ? 12.258 12.125 0.694 1 98.94 89 SER A O 1
ATOM 702 N N . ALA A 1 90 ? 12.617 14.234 0.209 1 98.94 90 ALA A N 1
ATOM 703 C CA . ALA A 1 90 ? 13 13.969 -1.177 1 98.94 90 ALA A CA 1
ATOM 704 C C . ALA A 1 90 ? 14.211 13.047 -1.247 1 98.94 90 ALA A C 1
ATOM 706 O O . ALA A 1 90 ? 14.234 12.094 -2.031 1 98.94 90 ALA A O 1
ATOM 707 N N . ALA A 1 91 ? 15.242 13.305 -0.429 1 98.94 91 ALA A N 1
ATOM 708 C CA . ALA A 1 91 ? 16.469 12.516 -0.423 1 98.94 91 ALA A CA 1
ATOM 709 C C . ALA A 1 91 ? 16.203 11.062 -0.06 1 98.94 91 ALA A C 1
ATOM 711 O O . ALA A 1 91 ? 16.797 10.148 -0.625 1 98.94 91 ALA A O 1
ATOM 712 N N . ALA A 1 92 ? 15.32 10.875 0.916 1 98.94 92 ALA A N 1
ATOM 713 C CA . ALA A 1 92 ? 14.961 9.516 1.317 1 98.94 92 ALA A CA 1
ATOM 714 C C . ALA A 1 92 ? 14.383 8.727 0.143 1 98.94 92 ALA A C 1
ATOM 716 O O . ALA A 1 92 ? 14.758 7.574 -0.083 1 98.94 92 ALA A O 1
ATOM 717 N N . LEU A 1 93 ? 13.492 9.367 -0.649 1 98.88 93 LEU A N 1
ATOM 718 C CA . LEU A 1 93 ? 12.883 8.672 -1.779 1 98.88 93 LEU A CA 1
ATOM 719 C C . LEU A 1 93 ? 13.883 8.508 -2.92 1 98.88 93 LEU A C 1
ATOM 721 O O . LEU A 1 93 ? 13.883 7.488 -3.609 1 98.88 93 LEU A O 1
ATOM 725 N N . ILE A 1 94 ? 14.711 9.508 -3.158 1 98.69 94 ILE A N 1
ATOM 726 C CA . ILE A 1 94 ? 15.719 9.422 -4.211 1 98.69 94 ILE A CA 1
ATOM 727 C C . ILE A 1 94 ? 16.703 8.289 -3.893 1 98.69 94 ILE A C 1
ATOM 729 O O . ILE A 1 94 ? 17.156 7.59 -4.797 1 98.69 94 ILE A O 1
ATOM 733 N N . ALA A 1 95 ? 17 8.039 -2.619 1 98.75 95 ALA A N 1
ATOM 734 C CA . ALA A 1 95 ? 17.953 7.012 -2.184 1 98.75 95 ALA A CA 1
ATOM 735 C C . ALA A 1 95 ? 17.453 5.617 -2.562 1 98.75 95 ALA A C 1
ATOM 737 O O . ALA A 1 95 ? 18.25 4.676 -2.652 1 98.75 95 ALA A O 1
ATOM 738 N N . VAL A 1 96 ? 16.188 5.465 -2.797 1 98.44 96 VAL A N 1
ATOM 739 C CA . VAL A 1 96 ? 15.617 4.188 -3.205 1 98.44 96 VAL A CA 1
ATOM 740 C C . VAL A 1 96 ? 16.203 3.764 -4.551 1 98.44 96 VAL A C 1
ATOM 742 O O . VAL A 1 96 ? 16.422 2.574 -4.797 1 98.44 96 VAL A O 1
ATOM 745 N N . VAL A 1 97 ? 16.516 4.727 -5.414 1 97 97 VAL A N 1
ATOM 746 C CA . VAL A 1 97 ? 16.969 4.461 -6.781 1 97 97 VAL A CA 1
ATOM 747 C C . VAL A 1 97 ? 18.344 3.812 -6.758 1 97 97 VAL A C 1
ATOM 749 O O . VAL A 1 97 ? 18.516 2.695 -7.25 1 97 97 VAL A O 1
ATOM 752 N N . PRO A 1 98 ? 19.359 4.422 -6.191 1 97.81 98 PRO A N 1
ATOM 753 C CA . PRO A 1 98 ? 20.656 3.746 -6.168 1 97.81 98 PRO A CA 1
ATOM 754 C C . PRO A 1 98 ? 20.641 2.461 -5.344 1 97.81 98 PRO A C 1
ATOM 756 O O . PRO A 1 98 ? 21.359 1.515 -5.648 1 97.81 98 PRO A O 1
ATOM 759 N N . TRP A 1 99 ? 19.859 2.346 -4.27 1 98.5 99 TRP A N 1
ATOM 760 C CA . TRP A 1 99 ? 19.688 1.093 -3.541 1 98.5 99 TRP A CA 1
ATOM 761 C C . TRP A 1 99 ? 19.219 -0.018 -4.469 1 98.5 99 TRP A C 1
ATOM 763 O O . TRP A 1 99 ? 19.75 -1.132 -4.438 1 98.5 99 TRP A O 1
ATOM 773 N N . THR A 1 100 ? 18.266 0.302 -5.301 1 98 100 THR A N 1
ATOM 774 C CA . THR A 1 100 ? 17.719 -0.679 -6.227 1 98 100 THR A CA 1
ATOM 775 C C . THR A 1 100 ? 18.766 -1.108 -7.254 1 98 100 THR A C 1
ATOM 777 O O . THR A 1 100 ? 19.016 -2.303 -7.426 1 98 100 THR A O 1
ATOM 780 N N . PHE A 1 101 ? 19.406 -0.198 -7.879 1 97.81 101 PHE A N 1
ATOM 781 C CA . PHE A 1 101 ? 20.281 -0.492 -9 1 97.81 101 PHE A CA 1
ATOM 782 C C . PHE A 1 101 ? 21.594 -1.122 -8.516 1 97.81 101 PHE A C 1
ATOM 784 O O . PHE A 1 101 ? 22.172 -1.965 -9.203 1 97.81 101 PHE A O 1
ATOM 791 N N . ILE A 1 102 ? 22.047 -0.783 -7.316 1 98.25 102 ILE A N 1
ATOM 792 C CA . ILE A 1 102 ? 23.328 -1.27 -6.848 1 98.25 102 ILE A CA 1
ATOM 793 C C . ILE A 1 102 ? 23.141 -2.576 -6.082 1 98.25 102 ILE A C 1
ATOM 795 O O . ILE A 1 102 ? 23.891 -3.537 -6.285 1 98.25 102 ILE A O 1
ATOM 799 N N . VAL A 1 103 ? 22.172 -2.664 -5.281 1 98.62 103 VAL A N 1
ATOM 800 C CA . VAL A 1 103 ? 22.062 -3.777 -4.348 1 98.62 103 VAL A CA 1
ATOM 801 C C . VAL A 1 103 ? 21.109 -4.836 -4.91 1 98.62 103 VAL A C 1
ATOM 803 O O . VAL A 1 103 ? 21.391 -6.031 -4.828 1 98.62 103 VAL A O 1
ATOM 806 N N . MET A 1 104 ? 20.047 -4.441 -5.535 1 98.69 104 MET A N 1
ATOM 807 C CA . MET A 1 104 ? 18.969 -5.387 -5.816 1 98.69 104 MET A CA 1
ATOM 808 C C . MET A 1 104 ? 19.031 -5.855 -7.266 1 98.69 104 MET A C 1
ATOM 810 O O . MET A 1 104 ? 18.625 -6.977 -7.578 1 98.69 104 MET A O 1
ATOM 814 N N . MET A 1 105 ? 19.562 -5.086 -8.141 1 98.38 105 MET A N 1
ATOM 815 C CA . MET A 1 105 ? 19.391 -5.27 -9.578 1 98.38 105 MET A CA 1
ATOM 816 C C . MET A 1 105 ? 20.062 -6.547 -10.047 1 98.38 105 MET A C 1
ATOM 818 O O . MET A 1 105 ? 19.547 -7.258 -10.906 1 98.38 105 MET A O 1
ATOM 822 N N . PRO A 1 106 ? 21.203 -6.969 -9.547 1 98.19 106 PRO A N 1
ATOM 823 C CA . PRO A 1 106 ? 21.812 -8.211 -10.031 1 98.19 106 PRO A CA 1
ATOM 824 C C . PRO A 1 106 ? 20.922 -9.422 -9.852 1 98.19 106 PRO A C 1
ATOM 826 O O . PRO A 1 106 ? 20.766 -10.234 -10.766 1 98.19 106 PRO A O 1
ATOM 829 N N . ASP A 1 107 ? 20.312 -9.562 -8.719 1 98.31 107 ASP A N 1
ATOM 830 C CA . ASP A 1 107 ? 19.391 -10.672 -8.477 1 98.31 107 ASP A CA 1
ATOM 831 C C . ASP A 1 107 ? 18.109 -10.516 -9.281 1 98.31 107 ASP A C 1
ATOM 833 O O . ASP A 1 107 ? 17.547 -11.508 -9.758 1 98.31 107 ASP A O 1
ATOM 837 N N . ILE A 1 108 ? 17.625 -9.289 -9.391 1 98.69 108 ILE A N 1
ATOM 838 C CA . ILE A 1 108 ? 16.406 -9.023 -10.148 1 98.69 108 ILE A CA 1
ATOM 839 C C . ILE A 1 108 ? 16.594 -9.461 -11.602 1 98.69 108 ILE A C 1
ATOM 841 O O . ILE A 1 108 ? 15.75 -10.148 -12.164 1 98.69 108 ILE A O 1
ATOM 845 N N . LYS A 1 109 ? 17.703 -9.094 -12.203 1 98.5 109 LYS A N 1
ATOM 846 C CA . LYS A 1 109 ? 17.984 -9.445 -13.586 1 98.5 109 LYS A CA 1
ATOM 847 C C . LYS A 1 109 ? 17.984 -10.953 -13.781 1 98.5 109 LYS A C 1
ATOM 849 O O . LYS A 1 109 ? 17.453 -11.461 -14.773 1 98.5 109 LYS A O 1
ATOM 854 N N . ARG A 1 110 ? 18.562 -11.648 -12.859 1 98.38 110 ARG A N 1
ATOM 855 C CA . ARG A 1 110 ? 18.594 -13.109 -12.945 1 98.38 110 ARG A CA 1
ATOM 856 C C . ARG A 1 110 ? 17.203 -13.703 -12.789 1 98.38 110 ARG A C 1
ATOM 858 O O . ARG A 1 110 ? 16.812 -14.609 -13.539 1 98.38 110 ARG A O 1
ATOM 865 N N . LEU A 1 111 ? 16.453 -13.195 -11.875 1 98.62 111 LEU A N 1
ATOM 866 C CA . LEU A 1 111 ? 15.102 -13.68 -11.609 1 98.62 111 LEU A CA 1
ATOM 867 C C . LEU A 1 111 ? 14.188 -13.445 -12.812 1 98.62 111 LEU A C 1
ATOM 869 O O . LEU A 1 111 ? 13.188 -14.133 -12.977 1 98.62 111 LEU A O 1
ATOM 873 N N . LEU A 1 112 ? 14.539 -12.484 -13.672 1 98.44 112 LEU A N 1
ATOM 874 C CA . LEU A 1 112 ? 13.695 -12.117 -14.812 1 98.44 112 LEU A CA 1
ATOM 875 C C . LEU A 1 112 ? 13.969 -13.031 -16 1 98.44 112 LEU A C 1
ATOM 877 O O . LEU A 1 112 ? 13.203 -13.047 -16.969 1 98.44 112 LEU A O 1
ATOM 881 N N . GLU A 1 113 ? 14.984 -13.797 -15.883 1 98.12 113 GLU A N 1
ATOM 882 C CA . GLU A 1 113 ? 15.289 -14.719 -16.969 1 98.12 113 GLU A CA 1
ATOM 883 C C . GLU A 1 113 ? 14.234 -15.82 -17.078 1 98.12 113 GLU A C 1
ATOM 885 O O . GLU A 1 113 ? 13.844 -16.406 -16.062 1 98.12 113 GLU A O 1
ATOM 890 N N . ASP A 1 114 ? 13.758 -16.156 -18.281 1 95.12 114 ASP A N 1
ATOM 891 C CA . ASP A 1 114 ? 12.617 -17.047 -18.5 1 95.12 114 ASP A CA 1
ATOM 892 C C . ASP A 1 114 ? 12.945 -18.484 -18.094 1 95.12 114 ASP A C 1
ATOM 894 O O . ASP A 1 114 ? 12.062 -19.234 -17.688 1 95.12 114 ASP A O 1
ATOM 898 N N . ASP A 1 115 ? 14.25 -18.906 -18.125 1 96.81 115 ASP A N 1
ATOM 899 C CA . ASP A 1 115 ? 14.617 -20.281 -17.797 1 96.81 115 ASP A CA 1
ATOM 900 C C . ASP A 1 115 ? 15.312 -20.359 -16.438 1 96.81 115 ASP A C 1
ATOM 902 O O . ASP A 1 115 ? 16.078 -21.297 -16.172 1 96.81 115 ASP A O 1
ATOM 906 N N . VAL A 1 116 ? 15.047 -19.406 -15.586 1 98.5 116 VAL A N 1
ATOM 907 C CA . VAL A 1 116 ? 15.797 -19.281 -14.344 1 98.5 116 VAL A CA 1
ATOM 908 C C . VAL A 1 116 ? 15.5 -20.484 -13.438 1 98.5 116 VAL A C 1
ATOM 910 O O . VAL A 1 116 ? 16.375 -20.953 -12.711 1 98.5 116 VAL A O 1
ATOM 913 N N . VAL A 1 117 ? 14.25 -20.969 -13.414 1 98.19 117 VAL A N 1
ATOM 914 C CA . VAL A 1 117 ? 13.906 -22.109 -12.555 1 98.19 117 VAL A CA 1
ATOM 915 C C . VAL A 1 117 ? 14.688 -23.344 -13 1 98.19 117 VAL A C 1
ATOM 917 O O . VAL A 1 117 ? 15.195 -24.094 -12.164 1 98.19 117 VAL A O 1
ATOM 920 N N . GLU A 1 118 ? 14.781 -23.531 -14.234 1 98.19 118 GLU A N 1
ATOM 921 C CA . GLU A 1 118 ? 15.531 -24.672 -14.789 1 98.19 118 GLU A CA 1
ATOM 922 C C . GLU A 1 118 ? 17.031 -24.516 -14.555 1 98.19 118 GLU A C 1
ATOM 924 O O . GLU A 1 118 ? 17.719 -25.484 -14.25 1 98.19 118 GLU A O 1
ATOM 929 N N . LYS A 1 119 ? 17.516 -23.359 -14.695 1 98.25 119 LYS A N 1
ATOM 930 C CA . LYS A 1 119 ? 18.953 -23.094 -14.664 1 98.25 119 LYS A CA 1
ATOM 931 C C . LYS A 1 119 ? 19.469 -23.047 -13.227 1 98.25 119 LYS A C 1
ATOM 933 O O . LYS A 1 119 ? 20.547 -23.578 -12.938 1 98.25 119 LYS A O 1
ATOM 938 N N . GLU A 1 120 ? 18.75 -22.453 -12.352 1 98.31 120 GLU A N 1
ATOM 939 C CA . GLU A 1 120 ? 19.266 -22.188 -11.016 1 98.31 120 GLU A CA 1
ATOM 940 C C . GLU A 1 120 ? 18.609 -23.078 -9.977 1 98.31 120 GLU A C 1
ATOM 942 O O . GLU A 1 120 ? 19.141 -23.266 -8.875 1 98.31 120 GLU A O 1
ATOM 947 N N . GLY A 1 121 ? 17.438 -23.641 -10.289 1 98.5 121 GLY A N 1
ATOM 948 C CA . GLY A 1 121 ? 16.734 -24.516 -9.367 1 98.5 121 GLY A CA 1
ATOM 949 C C . GLY A 1 121 ? 15.68 -23.797 -8.555 1 98.5 121 GLY A C 1
ATOM 950 O O . GLY A 1 121 ? 15.734 -22.578 -8.391 1 98.5 121 GLY A O 1
ATOM 951 N N . GLU A 1 122 ? 14.703 -24.578 -8.047 1 98.31 122 GLU A N 1
ATOM 952 C CA . GLU A 1 122 ? 13.562 -24.062 -7.305 1 98.31 122 GLU A CA 1
ATOM 953 C C . GLU A 1 122 ? 14.008 -23.375 -6.012 1 98.31 122 GLU A C 1
ATOM 955 O O . GLU A 1 122 ? 13.516 -22.312 -5.664 1 98.31 122 GLU A O 1
ATOM 960 N N . ARG A 1 123 ? 14.883 -24 -5.305 1 98.5 123 ARG A N 1
ATOM 961 C CA . ARG A 1 123 ? 15.336 -23.453 -4.027 1 98.5 123 ARG A CA 1
ATOM 962 C C . ARG A 1 123 ? 16 -22.094 -4.215 1 98.5 123 ARG A C 1
ATOM 964 O O . ARG A 1 123 ? 15.75 -21.156 -3.455 1 98.5 123 ARG A O 1
ATOM 971 N N . TRP A 1 124 ? 16.828 -21.984 -5.172 1 98.75 124 TRP A N 1
ATOM 972 C CA . TRP A 1 124 ? 17.516 -20.719 -5.449 1 98.75 124 TRP A CA 1
ATOM 973 C C . TRP A 1 124 ? 16.5 -19.609 -5.734 1 98.75 124 TRP A C 1
ATOM 975 O O . TRP A 1 124 ? 16.625 -18.5 -5.191 1 98.75 124 TRP A O 1
ATOM 985 N N . VAL A 1 125 ? 15.531 -19.891 -6.566 1 98.75 125 VAL A N 1
ATOM 986 C CA . VAL A 1 125 ? 14.523 -18.906 -6.961 1 98.75 125 VAL A CA 1
ATOM 987 C C . VAL A 1 125 ? 13.766 -18.422 -5.727 1 98.75 125 VAL A C 1
ATOM 989 O O . VAL A 1 125 ? 13.625 -17.219 -5.52 1 98.75 125 VAL A O 1
ATOM 992 N N . ARG A 1 126 ? 13.289 -19.328 -4.926 1 98.62 126 ARG A N 1
ATOM 993 C CA . ARG A 1 126 ? 12.523 -18.969 -3.736 1 98.62 126 ARG A CA 1
ATOM 994 C C . ARG A 1 126 ? 13.383 -18.172 -2.754 1 98.62 126 ARG A C 1
ATOM 996 O O . ARG A 1 126 ? 12.922 -17.188 -2.176 1 98.62 126 ARG A O 1
ATOM 1003 N N . ASP A 1 127 ? 14.641 -18.547 -2.604 1 98.75 1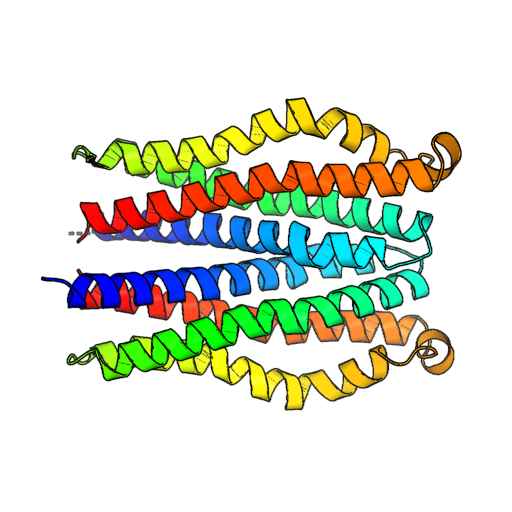27 ASP A N 1
ATOM 1004 C CA . ASP A 1 127 ? 15.562 -17.844 -1.721 1 98.75 127 ASP A CA 1
ATOM 1005 C C . ASP A 1 127 ? 15.805 -16.406 -2.217 1 98.75 127 ASP A C 1
ATOM 1007 O O . ASP A 1 127 ? 15.875 -15.477 -1.419 1 98.75 127 ASP A O 1
ATOM 1011 N N . LYS A 1 128 ? 15.961 -16.266 -3.494 1 98.88 128 LYS A N 1
ATOM 1012 C CA . LYS A 1 128 ? 16.266 -14.953 -4.059 1 98.88 128 LYS A CA 1
ATOM 1013 C C . LYS A 1 128 ? 15.031 -14.047 -4.039 1 98.88 128 LYS A C 1
ATOM 1015 O O . LYS A 1 128 ? 15.148 -12.836 -3.861 1 98.88 128 LYS A O 1
ATOM 1020 N N . ILE A 1 129 ? 13.844 -14.609 -4.184 1 98.81 129 ILE A N 1
ATOM 1021 C CA . ILE A 1 129 ? 12.633 -13.805 -4.035 1 98.81 129 ILE A CA 1
ATOM 1022 C C . ILE A 1 129 ? 12.492 -13.352 -2.586 1 98.81 129 ILE A C 1
ATOM 1024 O O . ILE A 1 129 ? 12.141 -12.195 -2.322 1 98.81 129 ILE A O 1
ATOM 1028 N N . SER A 1 130 ? 12.797 -14.242 -1.651 1 98.75 130 SER A N 1
ATOM 1029 C CA . SER A 1 130 ? 12.766 -13.875 -0.241 1 98.75 130 SER A CA 1
ATOM 1030 C C . SER A 1 130 ? 13.797 -12.789 0.068 1 98.75 130 SER A C 1
ATOM 1032 O O . SER A 1 130 ? 13.516 -11.852 0.818 1 98.75 130 SER A O 1
ATOM 1034 N N . LEU A 1 131 ? 15 -12.938 -0.489 1 98.81 131 LEU A N 1
ATOM 1035 C CA . LEU A 1 131 ? 16.047 -11.93 -0.302 1 98.81 131 LEU A CA 1
ATOM 1036 C C . LEU A 1 131 ? 15.625 -10.594 -0.915 1 98.81 131 LEU A C 1
ATOM 1038 O O . LEU A 1 131 ? 15.891 -9.539 -0.344 1 98.81 131 LEU A O 1
ATOM 1042 N N . TRP A 1 132 ? 15.062 -10.719 -2.092 1 98.81 132 TRP A N 1
ATOM 1043 C CA . TRP A 1 132 ? 14.523 -9.531 -2.746 1 98.81 132 TRP A CA 1
ATOM 1044 C C . TRP A 1 132 ? 13.547 -8.805 -1.825 1 98.81 132 TRP A C 1
ATOM 1046 O O . TRP A 1 132 ? 13.602 -7.574 -1.708 1 98.81 132 TRP A O 1
ATOM 1056 N N . SER A 1 133 ? 12.695 -9.5 -1.176 1 98.75 133 SER A N 1
ATOM 1057 C CA . SER A 1 133 ? 11.727 -8.898 -0.263 1 98.75 133 SER A CA 1
ATOM 1058 C C . SER A 1 133 ? 12.43 -8.258 0.936 1 98.75 133 SER A C 1
ATOM 1060 O O . SER A 1 133 ? 12.039 -7.184 1.389 1 98.75 133 SER A O 1
ATOM 1062 N N . ARG A 1 134 ? 13.453 -8.867 1.491 1 98.69 134 ARG A N 1
ATOM 1063 C CA . ARG A 1 134 ? 14.203 -8.312 2.611 1 98.69 134 ARG A CA 1
ATOM 1064 C C . ARG A 1 134 ? 14.891 -7.008 2.213 1 98.69 134 ARG A C 1
ATOM 1066 O O . ARG A 1 134 ? 14.875 -6.035 2.965 1 98.69 134 ARG A O 1
ATOM 1073 N N . ARG A 1 135 ? 15.477 -7.059 1.064 1 98.88 135 ARG A N 1
ATOM 1074 C CA . ARG A 1 135 ? 16.125 -5.855 0.555 1 98.88 135 ARG A CA 1
ATOM 1075 C C . ARG A 1 135 ? 15.094 -4.777 0.233 1 98.88 135 ARG A C 1
ATOM 1077 O O . ARG A 1 135 ? 15.359 -3.584 0.398 1 98.88 135 ARG A O 1
ATOM 1084 N N . HIS A 1 136 ? 13.875 -5.191 -0.264 1 98.81 136 HIS A N 1
ATOM 1085 C CA . HIS A 1 136 ? 12.758 -4.277 -0.469 1 98.81 136 HIS A CA 1
ATOM 1086 C C . HIS A 1 136 ? 12.359 -3.602 0.836 1 98.81 136 HIS A C 1
ATOM 1088 O O . HIS A 1 136 ? 11.836 -2.482 0.826 1 98.81 136 HIS A O 1
ATOM 1094 N N . GLY A 1 137 ? 12.672 -4.203 1.977 1 98.81 137 GLY A N 1
ATOM 1095 C CA . GLY A 1 137 ? 12.391 -3.633 3.285 1 98.81 137 GLY A CA 1
ATOM 1096 C C . GLY A 1 137 ? 13.086 -2.307 3.518 1 98.81 137 GLY A C 1
ATOM 1097 O O . GLY A 1 137 ? 12.562 -1.438 4.219 1 98.81 137 GLY A O 1
ATOM 1098 N N . PHE A 1 138 ? 14.258 -2.193 2.977 1 98.81 138 PHE A N 1
ATOM 1099 C CA . PHE A 1 138 ? 14.969 -0.926 3.072 1 98.81 138 PHE A CA 1
ATOM 1100 C C . PHE A 1 138 ? 14.203 0.182 2.359 1 98.81 138 PHE A C 1
ATOM 1102 O O . PHE A 1 138 ? 14.125 1.309 2.854 1 98.81 138 PHE A O 1
ATOM 1109 N N . ARG A 1 139 ? 13.625 -0.109 1.183 1 98.75 139 ARG A N 1
ATOM 1110 C CA . ARG A 1 139 ? 12.797 0.842 0.456 1 98.75 139 ARG A CA 1
ATOM 1111 C C . ARG A 1 139 ? 11.555 1.213 1.264 1 98.75 139 ARG A C 1
ATOM 1113 O O . ARG A 1 139 ? 11.148 2.377 1.288 1 98.75 139 ARG A O 1
ATOM 1120 N N . THR A 1 140 ? 10.961 0.213 1.912 1 98.88 140 THR A N 1
ATOM 1121 C CA . THR A 1 140 ? 9.836 0.429 2.809 1 98.88 140 THR A CA 1
ATOM 1122 C C . THR A 1 140 ? 10.211 1.384 3.938 1 98.88 140 THR A C 1
ATOM 1124 O O . THR A 1 140 ? 9.492 2.348 4.211 1 98.88 140 THR A O 1
ATOM 1127 N N . PHE A 1 141 ? 11.359 1.144 4.543 1 98.81 141 PHE A N 1
ATOM 1128 C CA . PHE A 1 141 ? 11.852 1.986 5.629 1 98.81 141 PHE A CA 1
ATOM 1129 C C . PHE A 1 141 ? 12.062 3.416 5.148 1 98.81 141 PHE A C 1
ATOM 1131 O O . PHE A 1 141 ? 11.648 4.367 5.809 1 98.81 141 PHE A O 1
ATOM 1138 N N . LEU A 1 142 ? 12.703 3.598 4.02 1 98.88 142 LEU A N 1
ATOM 1139 C CA . LEU A 1 142 ? 12.984 4.926 3.484 1 98.88 142 LEU A CA 1
ATOM 1140 C C . LEU A 1 142 ? 11.695 5.676 3.184 1 98.88 142 LEU A C 1
ATOM 1142 O O . LEU A 1 142 ? 11.617 6.891 3.391 1 98.88 142 LEU A O 1
ATOM 1146 N N . SER A 1 143 ? 10.703 4.984 2.668 1 98.88 143 SER A N 1
ATOM 1147 C CA . SER A 1 143 ? 9.43 5.641 2.381 1 98.88 143 SER A CA 1
ATOM 1148 C C . SER A 1 143 ? 8.719 6.055 3.666 1 98.88 143 SER A C 1
ATOM 1150 O O . SER A 1 143 ? 8.039 7.082 3.699 1 98.88 143 SER A O 1
ATOM 1152 N N . ASP A 1 144 ? 8.875 5.242 4.668 1 98.44 144 ASP A N 1
ATOM 1153 C CA . ASP A 1 144 ? 8.336 5.602 5.977 1 98.44 1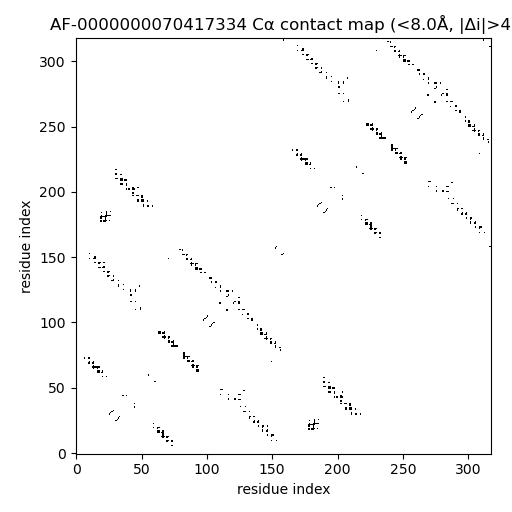44 ASP A CA 1
ATOM 1154 C C . ASP A 1 144 ? 9.008 6.863 6.516 1 98.44 144 ASP A C 1
ATOM 1156 O O . ASP A 1 144 ? 8.336 7.75 7.047 1 98.44 144 ASP A O 1
ATOM 1160 N N . VAL A 1 145 ? 10.297 6.918 6.426 1 98.81 145 VAL A N 1
ATOM 1161 C CA . VAL A 1 145 ? 11.039 8.109 6.824 1 98.81 145 VAL A CA 1
ATOM 1162 C C . VAL A 1 145 ? 10.539 9.32 6.043 1 98.81 145 VAL A C 1
ATOM 1164 O O . VAL A 1 145 ? 10.297 10.383 6.617 1 98.81 145 VAL A O 1
ATOM 1167 N N . SER A 1 146 ? 10.375 9.148 4.758 1 98.94 146 SER A N 1
ATOM 1168 C CA . SER A 1 146 ? 9.938 10.242 3.891 1 98.94 146 SER A CA 1
ATOM 1169 C C . SER A 1 146 ? 8.57 10.773 4.316 1 98.94 146 SER A C 1
ATOM 1171 O O . SER A 1 146 ? 8.383 11.984 4.43 1 98.94 146 SER A O 1
ATOM 1173 N N . ILE A 1 147 ? 7.602 9.914 4.574 1 98.44 147 ILE A N 1
ATOM 1174 C CA . ILE A 1 147 ? 6.258 10.305 4.988 1 98.44 147 ILE A CA 1
ATOM 1175 C C . ILE A 1 147 ? 6.336 11.141 6.266 1 98.44 147 ILE A C 1
ATOM 1177 O O . ILE A 1 147 ? 5.695 12.188 6.371 1 98.44 147 ILE A O 1
ATOM 1181 N N . ASN A 1 148 ? 7.113 10.719 7.188 1 97.75 148 ASN A N 1
ATOM 1182 C CA . ASN A 1 148 ? 7.207 11.391 8.484 1 97.75 148 ASN A CA 1
ATOM 1183 C C . ASN A 1 148 ? 7.867 12.758 8.359 1 97.75 148 ASN A C 1
ATOM 1185 O O . ASN A 1 148 ? 7.492 13.695 9.062 1 97.75 148 ASN A O 1
ATOM 1189 N N . LEU A 1 149 ? 8.82 12.859 7.488 1 98.69 149 LEU A N 1
ATOM 1190 C CA . LEU A 1 149 ? 9.461 14.148 7.266 1 98.69 149 LEU A CA 1
ATOM 1191 C C . LEU A 1 149 ? 8.492 15.133 6.617 1 98.69 149 LEU A C 1
ATOM 1193 O O . LEU A 1 149 ? 8.484 16.312 6.953 1 98.69 149 LEU A O 1
ATOM 1197 N N . ILE A 1 150 ? 7.656 14.672 5.668 1 98.12 150 ILE A N 1
ATOM 1198 C CA . ILE A 1 150 ? 6.664 15.547 5.047 1 98.12 150 ILE A CA 1
ATOM 1199 C C . ILE A 1 150 ? 5.641 15.992 6.094 1 98.12 150 ILE A C 1
ATOM 1201 O O . ILE A 1 150 ? 5.281 17.172 6.152 1 98.12 150 ILE A O 1
ATOM 1205 N N . ILE A 1 151 ? 5.227 15.055 6.914 1 95.94 151 ILE A N 1
ATOM 1206 C CA . ILE A 1 151 ? 4.273 15.391 7.965 1 95.94 151 ILE A CA 1
ATOM 1207 C C . ILE A 1 151 ? 4.879 16.438 8.898 1 95.94 151 ILE A C 1
ATOM 1209 O O . ILE A 1 151 ? 4.223 17.406 9.258 1 95.94 151 ILE A O 1
ATOM 1213 N N . ALA A 1 152 ? 6.109 16.234 9.281 1 95.56 152 ALA A N 1
ATOM 1214 C CA . ALA A 1 152 ? 6.797 17.203 10.133 1 95.56 152 ALA A CA 1
ATOM 1215 C C . ALA A 1 152 ? 6.906 18.562 9.453 1 95.56 152 ALA A C 1
ATOM 1217 O O . ALA A 1 152 ? 6.723 19.594 10.094 1 95.56 152 ALA A O 1
ATOM 1218 N N . ALA A 1 153 ? 7.258 18.562 8.203 1 96.44 153 ALA A N 1
ATOM 1219 C CA . ALA A 1 153 ? 7.363 19.812 7.453 1 96.44 153 ALA A CA 1
ATOM 1220 C C . ALA A 1 153 ? 6.035 20.562 7.449 1 96.44 153 ALA A C 1
ATOM 1222 O O . ALA A 1 153 ? 5.992 21.781 7.707 1 96.44 153 ALA A O 1
ATOM 1223 N N . ILE A 1 154 ? 4.988 19.844 7.145 1 92.69 154 ILE A N 1
ATOM 1224 C CA . ILE A 1 154 ? 3.66 20.438 7.117 1 92.69 154 ILE A CA 1
ATOM 1225 C C . ILE A 1 154 ? 3.312 20.984 8.508 1 92.69 154 ILE A C 1
ATOM 1227 O O . ILE A 1 154 ? 2.816 22.094 8.641 1 92.69 154 ILE A O 1
ATOM 1231 N N . TYR A 1 155 ? 3.68 20.172 9.484 1 87.56 155 TYR A N 1
ATOM 1232 C CA . TYR A 1 155 ? 3.377 20.547 10.859 1 87.56 155 TYR A CA 1
ATOM 1233 C C . TYR A 1 155 ? 4.156 21.781 11.266 1 87.56 155 TYR A C 1
ATOM 1235 O O . TYR A 1 155 ? 3.602 22.703 11.875 1 87.56 155 TYR A O 1
ATOM 1243 N N . MET A 1 156 ? 5.379 21.906 10.906 1 89.56 156 MET A N 1
ATOM 1244 C CA . MET A 1 156 ? 6.262 22.969 11.375 1 89.56 156 MET A CA 1
ATOM 1245 C C . MET A 1 156 ? 6.086 24.234 10.539 1 89.56 156 MET A C 1
ATOM 1247 O O . MET A 1 156 ? 6.344 25.344 11.016 1 89.56 156 MET A O 1
ATOM 1251 N N . THR A 1 157 ? 5.699 24.078 9.367 1 84.19 157 THR A N 1
ATOM 1252 C CA . THR A 1 157 ? 5.621 25.266 8.516 1 84.19 157 THR A CA 1
ATOM 1253 C C . THR A 1 157 ? 4.188 25.781 8.445 1 84.19 157 THR A C 1
ATOM 1255 O O . THR A 1 157 ? 3.961 26.938 8.062 1 84.19 157 THR A O 1
ATOM 1258 N N . ARG A 1 158 ? 3.336 25.031 8.562 1 69.19 158 ARG A N 1
ATOM 1259 C CA . ARG A 1 158 ? 1.964 25.484 8.367 1 69.19 158 ARG A CA 1
ATOM 1260 C C . ARG A 1 158 ? 1.212 25.562 9.688 1 69.19 158 ARG A C 1
ATOM 1262 O O . ARG A 1 158 ? 0.104 26.094 9.75 1 69.19 158 ARG A O 1
ATOM 1269 N N . MET A 1 159 ? 1.748 24.797 10.656 1 57.62 159 MET A N 1
ATOM 1270 C CA . MET A 1 159 ? 1.066 24.969 11.938 1 57.62 159 MET A CA 1
ATOM 1271 C C . MET A 1 159 ? 1.812 25.953 12.82 1 57.62 159 MET A C 1
ATOM 1273 O O . MET A 1 159 ? 3.031 26.094 12.719 1 57.62 159 MET A O 1
ATOM 1277 N N . MET B 1 1 ? 0.538 20.516 29.578 1 47.97 1 MET B N 1
ATOM 1278 C CA . MET B 1 1 ? 1.537 20.422 28.516 1 47.97 1 MET B CA 1
ATOM 1279 C C . MET B 1 1 ? 1.326 19.172 27.672 1 47.97 1 MET B C 1
ATOM 1281 O O . MET B 1 1 ? 1.409 19.219 26.438 1 47.97 1 MET B O 1
ATOM 1285 N N . ASN B 1 2 ? 0.963 17.609 28.266 1 72.75 2 ASN B N 1
ATOM 1286 C CA . ASN B 1 2 ? 1.163 16.203 27.906 1 72.75 2 ASN B CA 1
ATOM 1287 C C . ASN B 1 2 ? 0.008 15.68 27.062 1 72.75 2 ASN B C 1
ATOM 1289 O O . ASN B 1 2 ? 0.208 14.828 26.188 1 72.75 2 ASN B O 1
ATOM 1293 N N . LYS B 1 3 ? -1.087 16.344 27.141 1 84.31 3 LYS B N 1
ATOM 1294 C CA . LYS B 1 3 ? -2.314 15.891 26.484 1 84.31 3 LYS B CA 1
ATOM 1295 C C . LYS B 1 3 ? -2.285 16.188 25 1 84.31 3 LYS B C 1
ATOM 1297 O O . LYS B 1 3 ? -2.691 15.367 24.172 1 84.31 3 LYS B O 1
ATOM 1302 N N . GLN B 1 4 ? -1.812 17.375 24.688 1 85.69 4 GLN B N 1
ATOM 1303 C CA . GLN B 1 4 ? -1.755 17.75 23.281 1 85.69 4 GLN B CA 1
ATOM 1304 C C . GLN B 1 4 ? -0.83 16.828 22.5 1 85.69 4 GLN B C 1
ATOM 1306 O O . GLN B 1 4 ? -1.104 16.516 21.344 1 85.69 4 GLN B O 1
ATOM 1311 N N . TYR B 1 5 ? 0.178 16.438 23.094 1 86.81 5 TYR B N 1
ATOM 1312 C CA . TYR B 1 5 ? 1.094 15.516 22.453 1 86.81 5 TYR B CA 1
ATOM 1313 C C . TYR B 1 5 ? 0.413 14.172 22.188 1 86.81 5 TYR B C 1
ATOM 1315 O O . TYR B 1 5 ? 0.649 13.547 21.141 1 86.81 5 TYR B O 1
ATOM 1323 N N . LEU B 1 6 ? -0.381 13.758 23.156 1 91.06 6 LEU B N 1
ATOM 1324 C CA . LEU B 1 6 ? -1.122 12.516 23 1 91.06 6 LEU B CA 1
ATOM 1325 C C . LEU B 1 6 ? -2.129 12.617 21.859 1 91.06 6 LEU B C 1
ATOM 1327 O O . LEU B 1 6 ? -2.295 11.672 21.078 1 91.06 6 LEU B O 1
ATOM 1331 N N . VAL B 1 7 ? -2.799 13.695 21.797 1 92.44 7 VAL B N 1
ATOM 1332 C CA . VAL B 1 7 ? -3.779 13.93 20.75 1 92.44 7 VAL B CA 1
ATOM 1333 C C . VAL B 1 7 ? -3.08 13.953 19.391 1 92.44 7 VAL B C 1
ATOM 1335 O O . VAL B 1 7 ? -3.537 13.312 18.438 1 92.44 7 VAL B O 1
ATOM 1338 N N . ASP B 1 8 ? -1.978 14.625 19.344 1 90.62 8 ASP B N 1
ATOM 1339 C CA . ASP B 1 8 ? -1.222 14.688 18.094 1 90.62 8 ASP B CA 1
ATOM 1340 C C . ASP B 1 8 ? -0.701 13.312 17.688 1 90.62 8 ASP B C 1
ATOM 1342 O O . ASP B 1 8 ? -0.771 12.93 16.516 1 90.62 8 ASP B O 1
ATOM 1346 N N . ALA B 1 9 ? -0.188 12.656 18.672 1 93.25 9 ALA B N 1
ATOM 1347 C CA . ALA B 1 9 ? 0.288 11.305 18.406 1 93.25 9 ALA B CA 1
ATOM 1348 C C . ALA B 1 9 ? -0.832 10.43 17.859 1 93.25 9 ALA B C 1
ATOM 1350 O O . ALA B 1 9 ? -0.612 9.633 16.953 1 93.25 9 ALA B O 1
ATOM 1351 N N . GLY B 1 10 ? -1.986 10.531 18.469 1 96.19 10 GLY B N 1
ATOM 1352 C CA . GLY B 1 10 ? -3.141 9.789 18 1 96.19 10 GLY B CA 1
ATOM 1353 C C . GLY B 1 10 ? -3.52 10.133 16.562 1 96.19 10 GLY B C 1
ATOM 1354 O O . GLY B 1 10 ? -3.799 9.242 15.758 1 96.19 10 GLY B O 1
ATOM 1355 N N . ALA B 1 11 ? -3.51 11.391 16.234 1 96.44 11 ALA B N 1
ATOM 1356 C CA . ALA B 1 11 ? -3.895 11.859 14.906 1 96.44 11 ALA B CA 1
ATOM 1357 C C . ALA B 1 11 ? -2.932 11.344 13.836 1 96.44 11 ALA B C 1
ATOM 1359 O O . ALA B 1 11 ? -3.359 10.852 12.789 1 96.44 11 ALA B O 1
ATOM 1360 N N . TYR B 1 12 ? -1.704 11.438 14.148 1 95 12 TYR B N 1
ATOM 1361 C CA . TYR B 1 12 ? -0.717 11.023 13.156 1 95 12 TYR B CA 1
ATOM 1362 C C . TYR B 1 12 ? -0.651 9.508 13.055 1 95 12 TYR B C 1
ATOM 1364 O O . TYR B 1 12 ? -0.378 8.961 11.984 1 95 12 TYR B O 1
ATOM 1372 N N . THR B 1 13 ? -0.918 8.812 14.156 1 97.69 13 THR B N 1
ATOM 1373 C CA . THR B 1 13 ? -1.022 7.359 14.078 1 97.69 13 THR B CA 1
ATOM 1374 C C . THR B 1 13 ? -2.225 6.945 13.242 1 97.69 13 THR B C 1
ATOM 1376 O O . THR B 1 13 ? -2.129 6.027 12.422 1 97.69 13 THR B O 1
ATOM 1379 N N . ALA B 1 14 ? -3.355 7.621 13.43 1 98.69 14 ALA B N 1
ATOM 1380 C CA . ALA B 1 14 ? -4.527 7.352 12.602 1 98.69 14 ALA B CA 1
ATOM 1381 C C . ALA B 1 14 ? -4.215 7.562 11.125 1 98.69 14 ALA B C 1
ATOM 1383 O O . ALA B 1 14 ? -4.574 6.734 10.281 1 98.69 14 ALA B O 1
ATOM 1384 N N . LEU B 1 15 ? -3.529 8.617 10.859 1 98.25 15 LEU B N 1
ATOM 1385 C CA . LEU B 1 15 ? -3.145 8.922 9.484 1 98.25 15 LEU B CA 1
ATOM 1386 C C . LEU B 1 15 ? -2.215 7.852 8.93 1 98.25 15 LEU B C 1
ATOM 1388 O O . LEU B 1 15 ? -2.369 7.426 7.781 1 98.25 15 LEU B O 1
ATOM 1392 N N . GLY B 1 16 ? -1.263 7.453 9.703 1 98.25 16 GLY B N 1
ATOM 1393 C CA . GLY B 1 16 ? -0.354 6.402 9.273 1 98.25 16 GLY B CA 1
ATOM 1394 C C . GLY B 1 16 ? -1.056 5.094 8.977 1 98.25 16 GLY B C 1
ATOM 1395 O O . GLY B 1 16 ? -0.791 4.461 7.949 1 98.25 16 GLY B O 1
ATOM 1396 N N . CYS B 1 17 ? -1.949 4.707 9.852 1 98.75 17 CYS B N 1
ATOM 1397 C CA . CYS B 1 17 ? -2.672 3.451 9.688 1 98.75 17 CYS B CA 1
ATOM 1398 C C . CYS B 1 17 ? -3.502 3.463 8.414 1 98.75 17 CYS B C 1
ATOM 1400 O O . CYS B 1 17 ? -3.436 2.527 7.613 1 98.75 17 CYS B O 1
ATOM 1402 N N . VAL B 1 18 ? -4.25 4.469 8.18 1 98.81 18 VAL B N 1
ATOM 1403 C CA . VAL B 1 18 ? -5.105 4.504 7 1 98.81 18 VAL B CA 1
ATOM 1404 C C . VAL B 1 18 ? -4.25 4.652 5.746 1 98.81 18 VAL B C 1
ATOM 1406 O O . VAL B 1 18 ? -4.602 4.145 4.68 1 98.81 18 VAL B O 1
ATOM 1409 N N . SER B 1 19 ? -3.096 5.301 5.797 1 98.69 19 SER B N 1
ATOM 1410 C CA . SER B 1 19 ? -2.195 5.422 4.656 1 98.69 19 SER B CA 1
ATOM 1411 C C . SER B 1 19 ? -1.661 4.062 4.223 1 98.69 19 SER B C 1
ATOM 1413 O O . SER B 1 19 ? -1.575 3.775 3.027 1 98.69 19 SER B O 1
ATOM 1415 N N . ILE B 1 20 ? -1.263 3.273 5.207 1 98.75 20 ILE B N 1
ATOM 1416 C CA . ILE B 1 20 ? -0.787 1.934 4.879 1 98.75 20 ILE B CA 1
ATOM 1417 C C . ILE B 1 20 ? -1.914 1.128 4.238 1 98.75 20 ILE B C 1
ATOM 1419 O O . ILE B 1 20 ? -1.71 0.465 3.219 1 98.75 20 ILE B O 1
ATOM 1423 N N . PHE B 1 21 ? -3.107 1.2 4.859 1 98.88 21 PHE B N 1
ATOM 1424 C CA . PHE B 1 21 ? -4.258 0.519 4.277 1 98.88 21 PHE B CA 1
ATOM 1425 C C . PHE B 1 21 ? -4.488 0.977 2.842 1 98.88 21 PHE B C 1
ATOM 1427 O O . PHE B 1 21 ? -4.613 0.152 1.934 1 98.88 21 PHE B O 1
ATOM 1434 N N . CYS B 1 22 ? -4.562 2.252 2.605 1 98.81 22 CYS B N 1
ATOM 1435 C CA . CYS B 1 22 ? -4.895 2.836 1.312 1 98.81 22 CYS B CA 1
ATOM 1436 C C . CYS B 1 22 ? -3.852 2.467 0.263 1 98.81 22 CYS B C 1
ATOM 1438 O O . CYS B 1 22 ? -4.195 2.027 -0.835 1 98.81 22 CYS B O 1
ATOM 1440 N N . GLY B 1 23 ? -2.588 2.643 0.563 1 98.75 23 GLY B N 1
ATOM 1441 C CA . GLY B 1 23 ? -1.538 2.252 -0.364 1 98.75 23 GLY B CA 1
ATOM 1442 C C . GLY B 1 23 ? -1.577 0.778 -0.724 1 98.75 23 GLY B C 1
ATOM 1443 O O . GLY B 1 23 ? -1.341 0.409 -1.876 1 98.75 23 GLY B O 1
ATOM 1444 N N . SER B 1 24 ? -1.812 -0.03 0.26 1 98.88 24 SER B N 1
ATOM 1445 C CA . SER B 1 24 ? -1.953 -1.463 0.019 1 98.88 24 SER B CA 1
ATOM 1446 C C . SER B 1 24 ? -3.127 -1.755 -0.91 1 98.88 24 SER B C 1
ATOM 1448 O O . SER B 1 24 ? -3.021 -2.594 -1.807 1 98.88 24 SER B O 1
ATOM 1450 N N . ALA B 1 25 ? -4.25 -1.072 -0.651 1 98.88 25 ALA B N 1
ATOM 1451 C CA . ALA B 1 25 ? -5.441 -1.282 -1.465 1 98.88 25 ALA B CA 1
ATOM 1452 C C . ALA B 1 25 ? -5.199 -0.873 -2.914 1 98.88 25 ALA B C 1
ATOM 1454 O O . ALA B 1 25 ? -5.629 -1.562 -3.842 1 98.88 25 ALA B O 1
ATOM 1455 N N . TYR B 1 26 ? -4.555 0.219 -3.109 1 98.88 26 TYR B N 1
ATOM 1456 C CA . TYR B 1 26 ? -4.191 0.643 -4.457 1 98.88 26 TYR B CA 1
ATOM 1457 C C . TYR B 1 26 ? -3.312 -0.399 -5.137 1 98.88 26 TYR B C 1
ATOM 1459 O O . TYR B 1 26 ? -3.488 -0.691 -6.324 1 98.88 26 TYR B O 1
ATOM 1467 N N . TYR B 1 27 ? -2.371 -0.95 -4.418 1 98.88 27 TYR B N 1
ATOM 1468 C CA . TYR B 1 27 ? -1.464 -1.953 -4.965 1 98.88 27 TYR B CA 1
ATOM 1469 C C . TYR B 1 27 ? -2.23 -3.186 -5.43 1 98.88 27 TYR B C 1
ATOM 1471 O O . TYR B 1 27 ? -1.924 -3.754 -6.48 1 98.88 27 TYR B O 1
ATOM 1479 N N . VAL B 1 28 ? -3.172 -3.613 -4.633 1 98.88 28 VAL B N 1
ATOM 1480 C CA . VAL B 1 28 ? -4.004 -4.762 -4.973 1 98.88 28 VAL B CA 1
ATOM 1481 C C . VAL B 1 28 ? -4.727 -4.496 -6.293 1 98.88 28 VAL B C 1
ATOM 1483 O O . VAL B 1 28 ? -4.742 -5.352 -7.184 1 98.88 28 VAL B O 1
ATOM 1486 N N . ASN B 1 29 ? -5.254 -3.328 -6.48 1 98.88 29 ASN B N 1
ATOM 1487 C CA . ASN B 1 29 ? -6.062 -2.99 -7.648 1 98.88 29 ASN B CA 1
ATOM 1488 C C . ASN B 1 29 ? -5.199 -2.801 -8.891 1 98.88 29 ASN B C 1
ATOM 1490 O O . ASN B 1 29 ? -5.602 -3.184 -9.992 1 98.88 29 ASN B O 1
ATOM 1494 N N . PHE B 1 30 ? -4.055 -2.256 -8.695 1 98.62 30 PHE B N 1
ATOM 1495 C CA . PHE B 1 30 ? -3.383 -1.726 -9.875 1 98.62 30 PHE B CA 1
ATOM 1496 C C . PHE B 1 30 ? -2.146 -2.551 -10.203 1 98.62 30 PHE B C 1
ATOM 1498 O O . PHE B 1 30 ? -1.591 -2.432 -11.297 1 98.62 30 PHE B O 1
ATOM 1505 N N . VAL B 1 31 ? -1.705 -3.342 -9.289 1 98.81 31 VAL B N 1
ATOM 1506 C CA . VAL B 1 31 ? -0.504 -4.125 -9.555 1 98.81 31 VAL B CA 1
ATOM 1507 C C . VAL B 1 31 ? -0.81 -5.613 -9.391 1 98.81 31 VAL B C 1
ATOM 1509 O O . VAL B 1 31 ? -0.725 -6.379 -10.352 1 98.81 31 VAL B O 1
ATOM 1512 N N . GLN B 1 32 ? -1.263 -6.004 -8.195 1 98.81 32 GLN B N 1
ATOM 1513 C CA . GLN B 1 32 ? -1.434 -7.414 -7.871 1 98.81 32 GLN B CA 1
ATOM 1514 C C . GLN B 1 32 ? -2.393 -8.094 -8.844 1 98.81 32 GLN B C 1
ATOM 1516 O O . GLN B 1 32 ? -2.043 -9.094 -9.469 1 98.81 32 GLN B O 1
ATOM 1521 N N . THR B 1 33 ? -3.596 -7.59 -8.953 1 98.81 33 THR B N 1
ATOM 1522 C CA . THR B 1 33 ? -4.617 -8.305 -9.711 1 98.81 33 THR B CA 1
ATOM 1523 C C . THR B 1 33 ? -4.293 -8.297 -11.203 1 98.81 33 THR B C 1
ATOM 1525 O O . THR B 1 33 ? -4.387 -9.328 -11.867 1 98.81 33 THR B O 1
ATOM 1528 N N . PRO B 1 34 ? -3.904 -7.191 -11.812 1 98.62 34 PRO B N 1
ATOM 1529 C CA . PRO B 1 34 ? -3.508 -7.258 -13.219 1 98.62 34 PRO B CA 1
ATOM 1530 C C . PRO B 1 34 ? -2.359 -8.234 -13.461 1 98.62 34 PRO B C 1
ATOM 1532 O O . PRO B 1 34 ? -2.316 -8.898 -14.5 1 98.62 34 PRO B O 1
ATOM 1535 N N . ALA B 1 35 ? -1.409 -8.32 -12.594 1 98.62 35 ALA B N 1
ATOM 1536 C CA . ALA B 1 35 ? -0.317 -9.281 -12.719 1 98.62 35 ALA B CA 1
ATOM 1537 C C . ALA B 1 35 ? -0.843 -10.711 -12.711 1 98.62 35 ALA B C 1
ATOM 1539 O O . ALA B 1 35 ? -0.407 -11.539 -13.516 1 98.62 35 ALA B O 1
ATOM 1540 N N . MET B 1 36 ? -1.741 -10.977 -11.797 1 98.62 36 MET B N 1
ATOM 1541 C CA . MET B 1 36 ? -2.346 -12.305 -11.703 1 98.62 36 MET B CA 1
ATOM 1542 C C . MET B 1 36 ? -3.047 -12.672 -13.008 1 98.62 36 MET B C 1
ATOM 1544 O O . MET B 1 36 ? -2.928 -13.805 -13.484 1 98.62 36 MET B O 1
ATOM 1548 N N . MET B 1 37 ? -3.682 -11.727 -13.641 1 98.38 37 MET B N 1
ATOM 1549 C CA . MET B 1 37 ? -4.422 -11.992 -14.875 1 98.38 37 MET B CA 1
ATOM 1550 C C . MET B 1 37 ? -3.471 -12.219 -16.047 1 98.38 37 MET B C 1
ATOM 1552 O O . MET B 1 37 ? -3.861 -12.789 -17.062 1 98.38 37 MET B O 1
ATOM 1556 N N . ALA B 1 38 ? -2.246 -11.867 -15.906 1 98.12 38 ALA B N 1
ATOM 1557 C CA . ALA B 1 38 ? -1.265 -12.023 -16.969 1 98.12 38 ALA B CA 1
ATOM 1558 C C . ALA B 1 38 ? -0.605 -13.398 -16.922 1 98.12 38 ALA B C 1
ATOM 1560 O O . ALA B 1 38 ? 0.059 -13.812 -17.875 1 98.12 38 ALA B O 1
ATOM 1561 N N . VAL B 1 39 ? -0.782 -14.125 -15.82 1 97.44 39 VAL B N 1
ATOM 1562 C CA . VAL B 1 39 ? -0.193 -15.453 -15.648 1 97.44 39 VAL B CA 1
ATOM 1563 C C . VAL B 1 39 ? -1.166 -16.516 -16.156 1 97.44 39 VAL B C 1
ATOM 1565 O O . VAL B 1 39 ? -2.359 -16.469 -15.836 1 97.44 39 VAL B O 1
ATOM 1568 N N . LYS B 1 40 ? -0.77 -17.594 -16.891 1 95.25 40 LYS B N 1
ATOM 1569 C CA . LYS B 1 40 ? -1.622 -18.547 -17.594 1 95.25 40 LYS B CA 1
ATOM 1570 C C . LYS B 1 40 ? -2.15 -19.609 -16.641 1 95.25 40 LYS B C 1
ATOM 1572 O O . LYS B 1 40 ? -3.27 -20.109 -16.812 1 95.25 40 LYS B O 1
ATOM 1577 N N . ASP B 1 41 ? -1.379 -19.922 -15.648 1 95.38 41 ASP B N 1
ATOM 1578 C CA . ASP B 1 41 ? -1.739 -21.031 -14.766 1 95.38 41 ASP B CA 1
ATOM 1579 C C . ASP B 1 41 ? -2.807 -20.594 -13.758 1 95.38 41 ASP B C 1
ATOM 1581 O O . ASP B 1 41 ? -2.486 -20.156 -12.648 1 95.38 41 ASP B O 1
ATOM 1585 N N . THR B 1 42 ? -4.07 -20.875 -14.086 1 97.38 42 THR B N 1
ATOM 1586 C CA . THR B 1 42 ? -5.199 -20.406 -13.297 1 97.38 42 THR B CA 1
ATOM 1587 C C . THR B 1 42 ? -5.188 -21.016 -11.898 1 97.38 42 THR B C 1
ATOM 1589 O O . THR B 1 42 ? -5.559 -20.359 -10.922 1 97.38 42 THR B O 1
ATOM 1592 N N . LYS B 1 43 ? -4.84 -22.25 -11.836 1 96.94 43 LYS B N 1
ATOM 1593 C CA . LYS B 1 43 ? -4.785 -22.891 -10.516 1 96.94 43 LYS B CA 1
ATOM 1594 C C . LYS B 1 43 ? -3.779 -22.188 -9.609 1 96.94 43 LYS B C 1
ATOM 1596 O O . LYS B 1 43 ? -4.062 -21.922 -8.438 1 96.94 43 LYS B O 1
ATOM 1601 N N . ALA B 1 44 ? -2.613 -21.891 -10.109 1 96 44 ALA B N 1
ATOM 1602 C CA . ALA B 1 44 ? -1.59 -21.172 -9.344 1 96 44 ALA B CA 1
ATOM 1603 C C . ALA B 1 44 ? -2.061 -19.781 -8.961 1 96 44 ALA B C 1
ATOM 1605 O O . ALA B 1 44 ? -1.782 -19.297 -7.859 1 96 44 ALA B O 1
ATOM 1606 N N . VAL B 1 45 ? -2.723 -19.141 -9.922 1 98 45 VAL B N 1
ATOM 1607 C CA . VAL B 1 45 ? -3.277 -17.812 -9.672 1 98 45 VAL B CA 1
ATOM 1608 C C . VAL B 1 45 ? -4.27 -17.875 -8.508 1 98 45 VAL B C 1
ATOM 1610 O O . VAL B 1 45 ? -4.188 -17.078 -7.574 1 98 45 VAL B O 1
ATOM 1613 N N . ARG B 1 46 ? -5.184 -18.812 -8.586 1 98.62 46 ARG B N 1
ATOM 1614 C CA . ARG B 1 46 ? -6.164 -18.969 -7.512 1 98.62 46 ARG B CA 1
ATOM 1615 C C . ARG B 1 46 ? -5.477 -19.266 -6.184 1 98.62 46 ARG B C 1
ATOM 1617 O O . ARG B 1 46 ? -5.855 -18.719 -5.148 1 98.62 46 ARG B O 1
ATOM 1624 N N . ASP B 1 47 ? -4.527 -20.109 -6.152 1 97.75 47 ASP B N 1
ATOM 1625 C CA . ASP B 1 47 ? -3.818 -20.453 -4.926 1 97.75 47 ASP B CA 1
ATOM 1626 C C . ASP B 1 47 ? -3.127 -19.219 -4.332 1 97.75 47 ASP B C 1
ATOM 1628 O O . ASP B 1 47 ? -3.168 -19 -3.121 1 97.75 47 ASP B O 1
ATOM 1632 N N . LEU B 1 48 ? -2.471 -18.484 -5.16 1 97.75 48 LEU B N 1
ATOM 1633 C CA . LEU B 1 48 ? -1.807 -17.297 -4.664 1 97.75 48 LEU B CA 1
ATOM 1634 C C . LEU B 1 48 ? -2.824 -16.266 -4.16 1 97.75 48 LEU B C 1
ATOM 1636 O O . LEU B 1 48 ? -2.611 -15.633 -3.131 1 97.75 48 LEU B O 1
ATOM 1640 N N . TRP B 1 49 ? -3.912 -16.078 -4.898 1 98.62 49 TRP B N 1
ATOM 1641 C CA . TRP B 1 49 ? -4.969 -15.172 -4.441 1 98.62 49 TRP B CA 1
ATOM 1642 C C . TRP B 1 49 ? -5.453 -15.562 -3.049 1 98.62 49 TRP B C 1
ATOM 1644 O O . TRP B 1 49 ? -5.605 -14.711 -2.176 1 98.62 49 TRP B O 1
ATOM 1654 N N . LYS B 1 50 ? -5.746 -16.828 -2.85 1 98.69 50 LYS B N 1
ATOM 1655 C CA . LYS B 1 50 ? -6.203 -17.328 -1.552 1 98.69 50 LYS B CA 1
ATOM 1656 C C . LYS B 1 50 ? -5.215 -16.953 -0.447 1 98.69 50 LYS B C 1
ATOM 1658 O O . LYS B 1 50 ? -5.613 -16.438 0.602 1 98.69 50 LYS B O 1
ATOM 1663 N N . GLU B 1 51 ? -3.947 -17.219 -0.683 1 98.5 51 GLU B N 1
ATOM 1664 C CA . GLU B 1 51 ? -2.928 -16.938 0.32 1 98.5 51 GLU B CA 1
ATOM 1665 C C . GLU B 1 51 ? -2.824 -15.438 0.588 1 98.5 51 GLU B C 1
ATOM 1667 O O . GLU B 1 51 ? -2.689 -15.016 1.738 1 98.5 51 GLU B O 1
ATOM 1672 N N . MET B 1 52 ? -2.857 -14.664 -0.454 1 98.56 52 MET B N 1
ATOM 1673 C CA . MET B 1 52 ? -2.803 -13.211 -0.298 1 98.56 52 MET B CA 1
ATOM 1674 C C . MET B 1 52 ? -4.043 -12.695 0.427 1 98.56 52 MET B C 1
ATOM 1676 O O . MET B 1 52 ? -3.938 -11.859 1.321 1 98.56 52 MET B O 1
ATOM 1680 N N . PHE B 1 53 ? -5.23 -13.195 -0.012 1 98.75 53 PHE B N 1
ATOM 1681 C CA . PHE B 1 53 ? -6.473 -12.75 0.604 1 98.75 53 PHE B CA 1
ATOM 1682 C C . PHE B 1 53 ? -6.461 -13.016 2.104 1 98.75 53 PHE B C 1
ATOM 1684 O O . PHE B 1 53 ? -6.793 -12.141 2.9 1 98.75 53 PHE B O 1
ATOM 1691 N N . LEU B 1 54 ? -6.086 -14.164 2.51 1 98.44 54 LEU B N 1
ATOM 1692 C CA . LEU B 1 54 ? -6.125 -14.578 3.908 1 98.44 54 LEU B CA 1
ATOM 1693 C C . LEU B 1 54 ? -5.156 -13.758 4.75 1 98.44 54 LEU B C 1
ATOM 1695 O O . LEU B 1 54 ? -5.449 -13.43 5.902 1 98.44 54 LEU B O 1
ATOM 1699 N N . ARG B 1 55 ? -4.082 -13.352 4.258 1 98.69 55 ARG B N 1
ATOM 1700 C CA . ARG B 1 55 ? -3.107 -12.531 4.973 1 98.69 55 ARG B CA 1
ATOM 1701 C C . ARG B 1 55 ? -3.525 -11.07 4.984 1 98.69 55 ARG B C 1
ATOM 1703 O O . ARG B 1 55 ? -3.43 -10.398 6.012 1 98.69 55 ARG B O 1
ATOM 1710 N N . ALA B 1 56 ? -3.994 -10.633 3.803 1 98.5 56 ALA B N 1
ATOM 1711 C CA . ALA B 1 56 ? -4.367 -9.227 3.658 1 98.5 56 ALA B CA 1
ATOM 1712 C C . ALA B 1 56 ? -5.582 -8.891 4.52 1 98.5 56 ALA B C 1
ATOM 1714 O O . ALA B 1 56 ? -5.699 -7.777 5.035 1 98.5 56 ALA B O 1
ATOM 1715 N N . LYS B 1 57 ? -6.512 -9.844 4.66 1 97.44 57 LYS B N 1
ATOM 1716 C CA . LYS B 1 57 ? -7.699 -9.57 5.465 1 97.44 57 LYS B CA 1
ATOM 1717 C C . LYS B 1 57 ? -7.32 -9.219 6.902 1 97.44 57 LYS B C 1
ATOM 1719 O O . LYS B 1 57 ? -7.887 -8.289 7.488 1 97.44 57 LYS B O 1
ATOM 1724 N N . VAL B 1 58 ? -6.379 -9.875 7.5 1 98.06 58 VAL B N 1
ATOM 1725 C CA . VAL B 1 58 ? -5.926 -9.586 8.859 1 98.06 58 VAL B CA 1
ATOM 1726 C C . VAL B 1 58 ? -5.113 -8.297 8.867 1 98.06 58 VAL B C 1
ATOM 1728 O O . VAL B 1 58 ? -5.359 -7.41 9.695 1 98.06 58 VAL B O 1
ATOM 1731 N N . TYR B 1 59 ? -4.18 -8.188 7.965 1 98.5 59 TYR B N 1
ATOM 1732 C CA . TYR B 1 59 ? -3.264 -7.059 7.82 1 98.5 59 TYR B CA 1
ATOM 1733 C C . TYR B 1 59 ? -4.031 -5.758 7.617 1 98.5 59 TYR B C 1
ATOM 1735 O O . TYR B 1 59 ? -3.859 -4.801 8.375 1 98.5 59 TYR B O 1
ATOM 1743 N N . GLN B 1 60 ? -4.957 -5.719 6.668 1 98.12 60 GLN B N 1
ATOM 1744 C CA . GLN B 1 60 ? -5.656 -4.488 6.312 1 98.12 60 GLN B CA 1
ATOM 1745 C C . GLN B 1 60 ? -6.758 -4.172 7.32 1 98.12 60 GLN B C 1
ATOM 1747 O O . GLN B 1 60 ? -7.02 -3.002 7.613 1 98.12 60 GLN B O 1
ATOM 1752 N N . SER B 1 61 ? -7.441 -5.195 7.828 1 97.88 61 SER B N 1
ATOM 1753 C CA . SER B 1 61 ? -8.445 -4.914 8.852 1 97.88 61 SER B CA 1
ATOM 1754 C C . SER B 1 61 ? -7.812 -4.312 10.102 1 97.88 61 SER B C 1
ATOM 1756 O O . SER B 1 61 ? -8.406 -3.459 10.758 1 97.88 61 SER B O 1
ATOM 1758 N N . GLY B 1 62 ? -6.621 -4.777 10.461 1 98.25 62 GLY B N 1
ATOM 1759 C CA . GLY B 1 62 ? -5.914 -4.191 11.594 1 98.25 62 GLY B CA 1
ATOM 1760 C C . GLY B 1 62 ? -5.68 -2.699 11.438 1 98.25 62 GLY B C 1
ATOM 1761 O O . GLY B 1 62 ? -5.977 -1.922 12.344 1 98.25 62 GLY B O 1
ATOM 1762 N N . PHE B 1 63 ? -5.195 -2.301 10.305 1 98.69 63 PHE B N 1
ATOM 1763 C CA . PHE B 1 63 ? -4.918 -0.892 10.055 1 98.69 63 PHE B CA 1
ATOM 1764 C C . PHE B 1 63 ? -6.211 -0.09 9.984 1 98.69 63 PHE B C 1
ATOM 1766 O O . PHE B 1 63 ? -6.285 1.023 10.508 1 98.69 63 PHE B O 1
ATOM 1773 N N . ALA B 1 64 ? -7.223 -0.678 9.289 1 98.69 64 ALA B N 1
ATOM 1774 C CA . ALA B 1 64 ? -8.492 0.024 9.141 1 98.69 64 ALA B CA 1
ATOM 1775 C C . ALA B 1 64 ? -9.148 0.262 10.5 1 98.69 64 ALA B C 1
ATOM 1777 O O . ALA B 1 64 ? -9.602 1.372 10.789 1 98.69 64 ALA B O 1
ATOM 1778 N N . LEU B 1 65 ? -9.25 -0.763 11.352 1 98.31 65 LEU B N 1
ATOM 1779 C CA . LEU B 1 65 ? -9.922 -0.666 12.641 1 98.31 65 LEU B CA 1
ATOM 1780 C C . LEU B 1 65 ? -9.141 0.242 13.594 1 98.31 65 LEU B C 1
ATOM 1782 O O . LEU B 1 65 ? -9.742 0.982 14.375 1 98.31 65 LEU B O 1
ATOM 1786 N N . SER B 1 66 ? -7.828 0.17 13.555 1 98.81 66 SER B N 1
ATOM 1787 C CA . SER B 1 66 ? -7.016 1.057 14.383 1 98.81 66 SER B CA 1
ATOM 1788 C C . SER B 1 66 ? -7.238 2.518 14.008 1 98.81 66 SER B C 1
ATOM 1790 O O . SER B 1 66 ? -7.445 3.363 14.875 1 98.81 66 SER B O 1
ATOM 1792 N N . SER B 1 67 ? -7.191 2.76 12.711 1 98.88 67 SER B N 1
ATOM 1793 C CA . SER B 1 67 ? -7.41 4.137 12.273 1 98.88 67 SER B CA 1
ATOM 1794 C C . SER B 1 67 ? -8.82 4.609 12.617 1 98.88 67 SER B C 1
ATOM 1796 O O . SER B 1 67 ? -9.008 5.742 13.07 1 98.88 67 SER B O 1
ATOM 1798 N N . ALA B 1 68 ? -9.797 3.793 12.375 1 98.88 68 ALA B N 1
ATOM 1799 C CA . ALA B 1 68 ? -11.18 4.145 12.672 1 98.88 68 ALA B CA 1
ATOM 1800 C C . ALA B 1 68 ? -11.367 4.426 14.164 1 98.88 68 ALA B C 1
ATOM 1802 O O . ALA B 1 68 ? -12.031 5.391 14.547 1 98.88 68 ALA B O 1
ATOM 1803 N N . ALA B 1 69 ? -10.82 3.59 15.031 1 98.88 69 ALA B N 1
ATOM 1804 C CA . ALA B 1 69 ? -10.938 3.762 16.484 1 98.88 69 ALA B CA 1
ATOM 1805 C C . ALA B 1 69 ? -10.281 5.066 16.938 1 98.88 69 ALA B C 1
ATOM 1807 O O . ALA B 1 69 ? -10.867 5.816 17.719 1 98.88 69 ALA B O 1
ATOM 1808 N N . LEU B 1 70 ? -9.07 5.305 16.469 1 98.88 70 LEU B N 1
ATOM 1809 C CA . LEU B 1 70 ? -8.367 6.523 16.844 1 98.88 70 LEU B CA 1
ATOM 1810 C C . LEU B 1 70 ? -9.109 7.758 16.344 1 98.88 70 LEU B C 1
ATOM 1812 O O . LEU B 1 70 ? -9.242 8.742 17.078 1 98.88 70 LEU B O 1
ATOM 1816 N N . SER B 1 71 ? -9.578 7.66 15.094 1 98.88 71 SER B N 1
ATOM 1817 C CA . SER B 1 71 ? -10.344 8.781 14.555 1 98.88 71 SER B CA 1
ATOM 1818 C C . SER B 1 71 ? -11.609 9.023 15.359 1 98.88 71 SER B C 1
ATOM 1820 O O . SER B 1 71 ? -12 10.172 15.586 1 98.88 71 SER B O 1
ATOM 1822 N N . THR B 1 72 ? -12.305 7.984 15.75 1 98.88 72 THR B N 1
ATOM 1823 C CA . THR B 1 72 ? -13.5 8.109 16.578 1 98.88 72 THR B CA 1
ATOM 1824 C C . THR B 1 72 ? -13.164 8.781 17.906 1 98.88 72 THR B C 1
ATOM 1826 O O . THR B 1 72 ? -13.844 9.719 18.328 1 98.88 72 THR B O 1
ATOM 1829 N N . ALA B 1 73 ? -12.141 8.305 18.609 1 98.75 73 ALA B N 1
ATOM 1830 C CA . ALA B 1 73 ? -11.711 8.891 19.875 1 98.75 73 ALA B CA 1
ATOM 1831 C C . ALA B 1 73 ? -11.391 10.375 19.719 1 98.75 73 ALA B C 1
ATOM 1833 O O . ALA B 1 73 ? -11.766 11.195 20.547 1 98.75 73 ALA B O 1
ATOM 1834 N N . LEU B 1 74 ? -10.688 10.703 18.625 1 98.19 74 LEU B N 1
ATOM 1835 C CA . LEU B 1 74 ? -10.312 12.086 18.359 1 98.19 74 LEU B CA 1
ATOM 1836 C C . LEU B 1 74 ? -11.547 12.945 18.094 1 98.19 74 LEU B C 1
ATOM 1838 O O . LEU B 1 74 ? -11.586 14.117 18.453 1 98.19 74 LEU B O 1
ATOM 1842 N N . GLY B 1 75 ? -12.5 12.359 17.422 1 98.06 75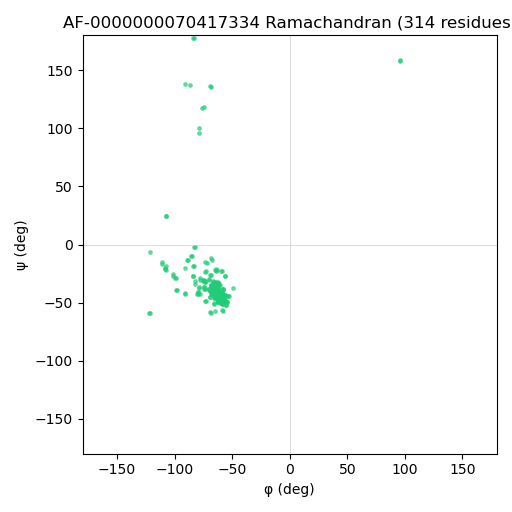 GLY B N 1
ATOM 1843 C CA . GLY B 1 75 ? -13.75 13.07 17.219 1 98.06 75 GLY B CA 1
ATOM 1844 C C . GLY B 1 75 ? -14.438 13.453 18.516 1 98.06 75 GLY B C 1
ATOM 1845 O O . GLY B 1 75 ? -14.93 14.578 18.656 1 98.06 75 GLY B O 1
ATOM 1846 N N . PHE B 1 76 ? -14.5 12.594 19.406 1 98.12 76 PHE B N 1
ATOM 1847 C CA . PHE B 1 76 ? -15.125 12.867 20.688 1 98.12 76 PHE B CA 1
ATOM 1848 C C . PHE B 1 76 ? -14.32 13.906 21.469 1 98.12 76 PHE B C 1
ATOM 1850 O O . PHE B 1 76 ? -14.883 14.68 22.25 1 98.12 76 PHE B O 1
ATOM 1857 N N . HIS B 1 77 ? -13.062 13.883 21.266 1 96.31 77 HIS B N 1
ATOM 1858 C CA . HIS B 1 77 ? -12.188 14.805 21.984 1 96.31 77 HIS B CA 1
ATOM 1859 C C . HIS B 1 77 ? -12.25 16.203 21.375 1 96.31 77 HIS B C 1
ATOM 1861 O O . HIS B 1 77 ? -12.016 17.203 22.078 1 96.31 77 HIS B O 1
ATOM 1867 N N . GLU B 1 78 ? -12.516 16.312 20.125 1 95.5 78 GLU B N 1
ATOM 1868 C CA . GLU B 1 78 ? -12.492 17.562 19.391 1 95.5 78 GLU B CA 1
ATOM 1869 C C . GLU B 1 78 ? -13.734 18.406 19.703 1 95.5 78 GLU B C 1
ATOM 1871 O O . GLU B 1 78 ? -14.852 18.016 19.359 1 95.5 78 GLU B O 1
ATOM 1876 N N . PRO B 1 79 ? -13.555 19.641 20.312 1 94.62 79 PRO B N 1
ATOM 1877 C CA . PRO B 1 79 ? -14.703 20.438 20.734 1 94.62 79 PRO B CA 1
ATOM 1878 C C . PRO B 1 79 ? -15.305 21.266 19.594 1 94.62 79 PRO B C 1
ATOM 1880 O O . PRO B 1 79 ? -16.438 21.719 19.688 1 94.62 79 PRO B O 1
ATOM 1883 N N . SER B 1 80 ? -14.586 21.438 18.609 1 95.38 80 SER B N 1
ATOM 1884 C CA . SER B 1 80 ? -15.039 22.312 17.531 1 95.38 80 SER B CA 1
ATOM 1885 C C . SER B 1 80 ? -15.953 21.578 16.562 1 95.38 80 SER B C 1
ATOM 1887 O O . SER B 1 80 ? -16.172 20.375 16.719 1 95.38 80 SER B O 1
ATOM 1889 N N . GLN B 1 81 ? -16.453 22.297 15.578 1 96.56 81 GLN B N 1
ATOM 1890 C CA . GLN B 1 81 ? -17.312 21.734 14.547 1 96.56 81 GLN B CA 1
ATOM 1891 C C . GLN B 1 81 ? -16.547 20.781 13.641 1 96.56 81 GLN B C 1
ATOM 1893 O O . GLN B 1 81 ? -17.141 19.984 12.922 1 96.56 81 GLN B O 1
ATOM 1898 N N . TYR B 1 82 ? -15.312 20.766 13.727 1 96.75 82 TYR B N 1
ATOM 1899 C CA . TYR B 1 82 ? -14.5 19.938 12.852 1 96.75 82 TYR B CA 1
ATOM 1900 C C . TYR B 1 82 ? -14.414 18.516 13.367 1 96.75 82 TYR B C 1
ATOM 1902 O O . TYR B 1 82 ? -13.836 17.641 12.711 1 96.75 82 TYR B O 1
ATOM 1910 N N . ARG B 1 83 ? -15.016 18.25 14.5 1 97.62 83 ARG B N 1
ATOM 1911 C CA . ARG B 1 83 ? -15.086 16.891 15.031 1 97.62 83 ARG B CA 1
ATOM 1912 C C . ARG B 1 83 ? -15.719 15.938 14.016 1 97.62 83 ARG B C 1
ATOM 1914 O O . ARG B 1 83 ? -15.406 14.75 13.992 1 97.62 83 ARG B O 1
ATOM 1921 N N . TRP B 1 84 ? -16.531 16.453 13.172 1 98.56 84 TRP B N 1
ATOM 1922 C CA . TRP B 1 84 ? -17.25 15.617 12.219 1 98.56 84 TRP B CA 1
ATOM 1923 C C . TRP B 1 84 ? -16.328 15.102 11.125 1 98.56 84 TRP B C 1
ATOM 1925 O O . TRP B 1 84 ? -16.641 14.109 10.461 1 98.56 84 TRP B O 1
ATOM 1935 N N . LEU B 1 85 ? -15.211 15.758 10.859 1 98.75 85 LEU B N 1
ATOM 1936 C CA . LEU B 1 85 ? -14.211 15.25 9.922 1 98.75 85 LEU B CA 1
ATOM 1937 C C . LEU B 1 85 ? -13.594 13.953 10.445 1 98.75 85 LEU B C 1
ATOM 1939 O O . LEU B 1 85 ? -13.391 13.008 9.68 1 98.75 85 LEU B O 1
ATOM 1943 N N . TRP B 1 86 ? -13.336 13.914 11.781 1 98.69 86 TRP B N 1
ATOM 1944 C CA . TRP B 1 86 ? -12.828 12.703 12.398 1 98.69 86 TRP B CA 1
ATOM 1945 C C . TRP B 1 86 ? -13.844 11.57 12.312 1 98.69 86 TRP B C 1
ATOM 1947 O O . TRP B 1 86 ? -13.516 10.453 11.914 1 98.69 86 TRP B O 1
ATOM 1957 N N . PHE B 1 87 ? -15.086 11.875 12.617 1 98.88 87 PHE B N 1
ATOM 1958 C CA . PHE B 1 87 ? -16.125 10.859 12.562 1 98.88 87 PHE B CA 1
ATOM 1959 C C . PHE B 1 87 ? -16.359 10.398 11.133 1 98.88 87 PHE B C 1
ATOM 1961 O O . PHE B 1 87 ? -16.641 9.219 10.891 1 98.88 87 PHE B O 1
ATOM 1968 N N . GLY B 1 88 ? -16.344 11.336 10.195 1 98.94 88 GLY B N 1
ATOM 1969 C CA . GLY B 1 88 ? -16.453 10.961 8.797 1 98.94 88 GLY B CA 1
ATOM 1970 C C . GLY B 1 88 ? -15.367 10.008 8.352 1 98.94 88 GLY B C 1
ATOM 1971 O O . GLY B 1 88 ? -15.641 9.055 7.617 1 98.94 88 GLY B O 1
ATOM 1972 N N . SER B 1 89 ? -14.133 10.328 8.766 1 98.94 89 SER B N 1
ATOM 1973 C CA . SER B 1 89 ? -13.023 9.438 8.445 1 98.94 89 SER B CA 1
ATOM 1974 C C . SER B 1 89 ? -13.258 8.039 9.016 1 98.94 89 SER B C 1
ATOM 1976 O O . SER B 1 89 ? -13.07 7.043 8.312 1 98.94 89 SER B O 1
ATOM 1978 N N . ALA B 1 90 ? -13.594 7.934 10.258 1 98.94 90 ALA B N 1
ATOM 1979 C CA . ALA B 1 90 ? -13.883 6.656 10.898 1 98.94 90 ALA B CA 1
ATOM 1980 C C . ALA B 1 90 ? -15.008 5.922 10.164 1 98.94 90 ALA B C 1
ATOM 1982 O O . ALA B 1 90 ? -14.906 4.719 9.906 1 98.94 90 ALA B O 1
ATOM 1983 N N . ALA B 1 91 ? -16.094 6.629 9.812 1 98.94 91 ALA B N 1
ATOM 1984 C CA . ALA B 1 91 ? -17.25 6.039 9.141 1 98.94 91 ALA B CA 1
ATOM 1985 C C . ALA B 1 91 ? -16.859 5.453 7.789 1 98.94 91 ALA B C 1
ATOM 1987 O O . ALA B 1 91 ? -17.359 4.391 7.398 1 98.94 91 ALA B O 1
ATOM 1988 N N . ALA B 1 92 ? -16.016 6.168 7.07 1 98.94 92 ALA B N 1
ATOM 1989 C CA . ALA B 1 92 ? -15.555 5.68 5.773 1 98.94 92 ALA B CA 1
ATOM 1990 C C . ALA B 1 92 ? -14.859 4.324 5.914 1 98.94 92 ALA B C 1
ATOM 1992 O O . ALA B 1 92 ? -15.125 3.404 5.137 1 98.94 92 ALA B O 1
ATOM 1993 N N . LEU B 1 93 ? -14 4.188 6.949 1 98.88 93 LEU B N 1
ATOM 1994 C CA . LEU B 1 93 ? -13.281 2.93 7.133 1 98.88 93 LEU B CA 1
ATOM 1995 C C . LEU B 1 93 ? -14.211 1.851 7.676 1 98.88 93 LEU B C 1
ATOM 1997 O O . LEU B 1 93 ? -14.086 0.679 7.312 1 98.88 93 LEU B O 1
ATOM 2001 N N . ILE B 1 94 ? -15.117 2.203 8.57 1 98.69 94 ILE B N 1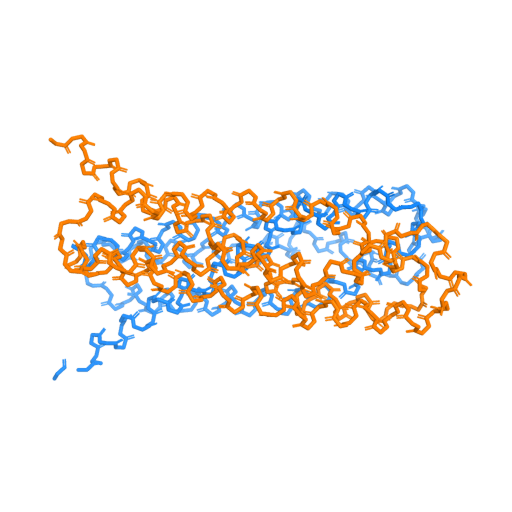
ATOM 2002 C CA . ILE B 1 94 ? -16.062 1.24 9.109 1 98.69 94 ILE B CA 1
ATOM 2003 C C . ILE B 1 94 ? -16.953 0.706 7.992 1 98.69 94 ILE B C 1
ATOM 2005 O O . ILE B 1 94 ? -17.312 -0.474 7.984 1 98.69 94 ILE B O 1
ATOM 2009 N N . ALA B 1 95 ? -17.297 1.517 6.988 1 98.69 95 ALA B N 1
ATOM 2010 C CA . ALA B 1 95 ? -18.156 1.14 5.871 1 98.69 95 ALA B CA 1
ATOM 2011 C C . ALA B 1 95 ? -17.531 0.027 5.039 1 98.69 95 ALA B C 1
ATOM 2013 O O . ALA B 1 95 ? -18.234 -0.697 4.328 1 98.69 95 ALA B O 1
ATOM 2014 N N . VAL B 1 96 ? -16.25 -0.132 5.117 1 98.38 96 VAL B N 1
ATOM 2015 C CA . VAL B 1 96 ? -15.547 -1.192 4.398 1 98.38 96 VAL B CA 1
ATOM 2016 C C . VAL B 1 96 ? -16.031 -2.555 4.883 1 98.38 96 VAL B C 1
ATOM 2018 O O . VAL B 1 96 ? -16.125 -3.502 4.102 1 98.38 96 VAL B O 1
ATOM 2021 N N . VAL B 1 97 ? -16.406 -2.672 6.16 1 96.94 97 VAL B N 1
ATOM 2022 C CA . VAL B 1 97 ? -16.766 -3.941 6.785 1 96.94 97 VAL B CA 1
ATOM 2023 C C . VAL B 1 97 ? -18.078 -4.449 6.203 1 96.94 97 VAL B C 1
ATOM 2025 O O . VAL B 1 97 ? -18.125 -5.543 5.633 1 96.94 97 VAL B O 1
ATOM 2028 N N . PRO B 1 98 ? -19.156 -3.715 6.285 1 97.75 98 PRO B N 1
ATOM 2029 C CA . PRO B 1 98 ? -20.391 -4.234 5.688 1 97.75 98 PRO B CA 1
ATOM 2030 C C . PRO B 1 98 ? -20.297 -4.379 4.168 1 97.75 98 PRO B C 1
ATOM 2032 O O . PRO B 1 98 ? -20.922 -5.27 3.59 1 97.75 98 PRO B O 1
ATOM 2035 N N . TRP B 1 99 ? -19.562 -3.537 3.449 1 98.44 99 TRP B N 1
ATOM 2036 C CA . TRP B 1 99 ? -19.312 -3.725 2.023 1 98.44 99 TRP B CA 1
ATOM 2037 C C . TRP B 1 99 ? -18.703 -5.094 1.754 1 98.44 99 TRP B C 1
ATOM 2039 O O . TRP B 1 99 ? -19.141 -5.801 0.838 1 98.44 99 TRP B O 1
ATOM 2049 N N . THR B 1 100 ? -17.75 -5.461 2.562 1 97.94 100 THR B N 1
ATOM 2050 C CA . THR B 1 100 ? -17.078 -6.742 2.395 1 97.94 100 THR B CA 1
ATOM 2051 C C . THR B 1 100 ? -18.047 -7.898 2.645 1 97.94 100 THR B C 1
ATOM 2053 O O . THR B 1 100 ? -18.172 -8.789 1.804 1 97.94 100 THR B O 1
ATOM 2056 N N . PHE B 1 101 ? -18.734 -7.895 3.711 1 97.81 101 PHE B N 1
ATOM 2057 C CA . PHE B 1 101 ? -19.547 -9.031 4.137 1 97.81 101 PHE B CA 1
ATOM 2058 C C . PHE B 1 101 ? -20.797 -9.148 3.283 1 97.81 101 PHE B C 1
ATOM 2060 O O . PHE B 1 101 ? -21.281 -10.258 3.021 1 97.81 101 PHE B O 1
ATOM 2067 N N . ILE B 1 102 ? -21.328 -8.039 2.789 1 98.19 102 ILE B N 1
ATOM 2068 C CA . ILE B 1 102 ? -22.594 -8.086 2.057 1 98.19 102 ILE B CA 1
ATOM 2069 C C . ILE B 1 102 ? -22.312 -8.273 0.567 1 98.19 102 ILE B C 1
ATOM 2071 O O . ILE B 1 102 ? -22.969 -9.086 -0.093 1 98.19 102 ILE B O 1
ATOM 2075 N N . VAL B 1 103 ? -21.359 -7.621 0.038 1 98.62 103 VAL B N 1
ATOM 2076 C CA . VAL B 1 103 ? -21.188 -7.562 -1.41 1 98.62 103 VAL B CA 1
ATOM 2077 C C . VAL B 1 103 ? -20.141 -8.57 -1.847 1 98.62 103 VAL B C 1
ATOM 2079 O O . VAL B 1 103 ? -20.297 -9.266 -2.854 1 98.62 103 VAL B O 1
ATOM 2082 N N . MET B 1 104 ? -19.078 -8.727 -1.091 1 98.69 104 MET B N 1
ATOM 2083 C CA . MET B 1 104 ? -17.922 -9.438 -1.612 1 98.69 104 MET B CA 1
ATOM 2084 C C . MET B 1 104 ? -17.859 -10.867 -1.08 1 98.69 104 MET B C 1
ATOM 2086 O O . MET B 1 104 ? -17.344 -11.758 -1.748 1 98.69 104 MET B O 1
ATOM 2090 N N . MET B 1 105 ? -18.422 -11.117 0.04 1 98.38 105 MET B N 1
ATOM 2091 C CA . MET B 1 105 ? -18.172 -12.336 0.801 1 98.38 105 MET B CA 1
ATOM 2092 C C . MET B 1 105 ? -18.719 -13.555 0.064 1 98.38 105 MET B C 1
ATOM 2094 O O . MET B 1 105 ? -18.078 -14.617 0.063 1 98.38 105 MET B O 1
ATOM 2098 N N . PRO B 1 106 ? -19.828 -13.516 -0.624 1 98.19 106 PRO B N 1
ATOM 2099 C CA . PRO B 1 106 ? -20.312 -14.719 -1.314 1 98.19 106 PRO B CA 1
ATOM 2100 C C . PRO B 1 106 ? -19.297 -15.234 -2.344 1 98.19 106 PRO B C 1
ATOM 2102 O O . PRO B 1 106 ? -19.031 -16.438 -2.396 1 98.19 106 PRO B O 1
ATOM 2105 N N . ASP B 1 107 ? -18.734 -14.398 -3.113 1 98.31 107 ASP B N 1
ATOM 2106 C CA . ASP B 1 107 ? -17.734 -14.805 -4.098 1 98.31 107 ASP B CA 1
ATOM 2107 C C . ASP B 1 107 ? -16.438 -15.219 -3.422 1 98.31 107 ASP B C 1
ATOM 2109 O O . ASP B 1 107 ? -15.766 -16.156 -3.871 1 98.31 107 ASP B O 1
ATOM 2113 N N . ILE B 1 108 ? -16.078 -14.508 -2.379 1 98.75 108 ILE B N 1
ATOM 2114 C CA . ILE B 1 108 ? -14.852 -14.828 -1.648 1 98.75 108 ILE B CA 1
ATOM 2115 C C . ILE B 1 108 ? -14.938 -16.25 -1.099 1 98.75 108 ILE B C 1
ATOM 2117 O O . ILE B 1 108 ? -14.008 -17.047 -1.252 1 98.75 108 ILE B O 1
ATOM 2121 N N . LYS B 1 109 ? -16.031 -16.594 -0.485 1 98.56 109 LYS B N 1
ATOM 2122 C CA . LYS B 1 109 ? -16.219 -17.922 0.091 1 98.56 109 LYS B CA 1
ATOM 2123 C C . LYS B 1 109 ? -16.078 -19 -0.972 1 98.56 109 LYS B C 1
ATOM 2125 O O . LYS B 1 109 ? -15.461 -20.047 -0.73 1 98.56 109 LYS B O 1
ATOM 2130 N N . ARG B 1 110 ? -16.625 -18.766 -2.098 1 98.38 110 ARG B N 1
ATOM 2131 C CA . ARG B 1 110 ? -16.531 -19.734 -3.186 1 98.38 110 ARG B CA 1
ATOM 2132 C C . ARG B 1 110 ? -15.102 -19.844 -3.695 1 98.38 110 ARG B C 1
ATOM 2134 O O . ARG B 1 110 ? -14.609 -20.953 -3.922 1 98.38 110 ARG B O 1
ATOM 2141 N N . LEU B 1 111 ? -14.438 -18.75 -3.832 1 98.69 111 LEU B N 1
ATOM 2142 C CA . LEU B 1 111 ? -13.07 -18.719 -4.328 1 98.69 111 LEU B CA 1
ATOM 2143 C C . LEU B 1 111 ? -12.125 -19.438 -3.357 1 98.69 111 LEU B C 1
ATOM 2145 O O . LEU B 1 111 ? -11.055 -19.906 -3.754 1 98.69 111 LEU B O 1
ATOM 2149 N N . LEU B 1 112 ? -12.523 -19.562 -2.08 1 98.5 112 LEU B N 1
ATOM 2150 C CA . LEU B 1 112 ? -11.664 -20.141 -1.056 1 98.5 112 LEU B CA 1
ATOM 2151 C C . LEU B 1 112 ? -11.789 -21.656 -1.044 1 98.5 112 LEU B C 1
ATOM 2153 O O . LEU B 1 112 ? -10.977 -22.359 -0.425 1 98.5 112 LEU B O 1
ATOM 2157 N N . GLU B 1 113 ? -12.734 -22.125 -1.755 1 98.12 113 GLU B N 1
ATOM 2158 C CA . GLU B 1 113 ? -12.898 -23.578 -1.81 1 98.12 113 GLU B CA 1
ATOM 2159 C C . GLU B 1 113 ? -11.75 -24.234 -2.562 1 98.12 113 GLU B C 1
ATOM 2161 O O . GLU B 1 113 ? -11.344 -23.766 -3.629 1 98.12 113 GLU B O 1
ATOM 2166 N N . ASP B 1 114 ? -11.195 -25.359 -2.059 1 95.12 114 ASP B N 1
ATOM 2167 C CA . ASP B 1 114 ? -9.969 -25.969 -2.568 1 95.12 114 ASP B CA 1
ATOM 2168 C C . ASP B 1 114 ? -10.188 -26.562 -3.961 1 95.12 114 ASP B C 1
ATOM 2170 O O . ASP B 1 114 ? -9.25 -26.625 -4.766 1 95.12 114 ASP B O 1
ATOM 2174 N N . ASP B 1 115 ? -11.422 -26.969 -4.34 1 96.75 115 ASP B N 1
ATOM 2175 C CA . ASP B 1 115 ? -11.672 -27.594 -5.637 1 96.75 115 ASP B CA 1
ATOM 2176 C C . ASP B 1 115 ? -12.422 -26.641 -6.566 1 96.75 115 ASP B C 1
ATOM 2178 O O . ASP B 1 115 ? -13.117 -27.078 -7.48 1 96.75 115 ASP B O 1
ATOM 2182 N N . VAL B 1 116 ? -12.297 -25.359 -6.324 1 98.5 116 VAL B N 1
ATOM 2183 C CA . VAL B 1 116 ? -13.117 -24.391 -7.031 1 98.5 116 VAL B CA 1
ATOM 2184 C C . VAL B 1 116 ? -12.75 -24.375 -8.516 1 98.5 116 VAL B C 1
ATOM 2186 O O . VAL B 1 116 ? -13.617 -24.188 -9.375 1 98.5 116 VAL B O 1
ATOM 2189 N N . VAL B 1 117 ? -11.461 -24.547 -8.875 1 98.19 117 VAL B N 1
ATOM 2190 C CA . VAL B 1 117 ? -11.055 -24.547 -10.281 1 98.19 117 VAL B CA 1
ATOM 2191 C C . VAL B 1 117 ? -11.695 -25.719 -11.008 1 98.19 117 VAL B C 1
ATOM 2193 O O . VAL B 1 117 ? -12.18 -25.578 -12.133 1 98.19 117 VAL B O 1
ATOM 2196 N N . GLU B 1 118 ? -11.719 -26.812 -10.383 1 98.19 118 GLU B N 1
ATOM 2197 C CA . GLU B 1 118 ? -12.328 -28.016 -10.953 1 98.19 118 GLU B CA 1
ATOM 2198 C C . GLU B 1 118 ? -13.852 -27.875 -11.039 1 98.19 118 GLU B C 1
ATOM 2200 O O . GLU B 1 118 ? -14.461 -28.297 -12.016 1 98.19 118 GLU B O 1
ATOM 2205 N N . LYS B 1 119 ? -14.438 -27.312 -10.055 1 98.25 119 LYS B N 1
ATOM 2206 C CA . LYS B 1 119 ? -15.891 -27.266 -9.93 1 98.25 119 LYS B CA 1
ATOM 2207 C C . LYS B 1 119 ? -16.484 -26.172 -10.805 1 98.25 119 LYS B C 1
ATOM 2209 O O . LYS B 1 119 ? -17.531 -26.359 -11.438 1 98.25 119 LYS B O 1
ATOM 2214 N N . GLU B 1 120 ? -15.867 -25.047 -10.867 1 98.31 120 GLU B N 1
ATOM 2215 C CA . GLU B 1 120 ? -16.469 -23.875 -11.508 1 98.31 120 GLU B CA 1
ATOM 2216 C C . GLU B 1 120 ? -15.781 -23.562 -12.828 1 98.31 120 GLU B C 1
ATOM 2218 O O . GLU B 1 120 ? -16.344 -22.859 -13.672 1 98.31 120 GLU B O 1
ATOM 2223 N N . GLY B 1 121 ? -14.562 -24.031 -13.023 1 98.56 121 GLY B N 1
ATOM 2224 C CA . GLY B 1 121 ? -13.82 -23.797 -14.25 1 98.56 121 GLY B CA 1
ATOM 2225 C C . GLY B 1 121 ? -12.883 -22.609 -14.148 1 98.56 121 GLY B C 1
ATOM 2226 O O . GLY B 1 121 ? -13.055 -21.734 -13.297 1 98.56 121 GLY B O 1
ATOM 2227 N N . GLU B 1 122 ? -11.859 -22.609 -15.047 1 98.38 122 GLU B N 1
ATOM 2228 C CA . GLU B 1 122 ? -10.812 -21.594 -15.047 1 98.38 122 GLU B CA 1
ATOM 2229 C C . GLU B 1 122 ? -11.383 -20.203 -15.344 1 98.38 122 GLU B C 1
ATOM 2231 O O . GLU B 1 122 ? -11.008 -19.234 -14.695 1 98.38 122 GLU B O 1
ATOM 2236 N N . ARG B 1 123 ? -12.227 -20.141 -16.297 1 98.56 123 ARG B N 1
ATOM 2237 C CA . ARG B 1 123 ? -12.789 -18.844 -16.688 1 98.56 123 ARG B CA 1
ATOM 2238 C C . ARG B 1 123 ? -13.562 -18.219 -15.539 1 98.56 123 ARG B C 1
ATOM 2240 O O . ARG B 1 123 ? -13.422 -17.016 -15.266 1 98.56 123 ARG B O 1
ATOM 2247 N N . TRP B 1 124 ? -14.359 -18.953 -14.891 1 98.75 124 TRP B N 1
ATOM 2248 C CA . TRP B 1 124 ? -15.133 -18.453 -13.758 1 98.75 124 TRP B CA 1
ATOM 2249 C C . TRP B 1 124 ? -14.219 -17.906 -12.672 1 98.75 124 TRP B C 1
ATOM 2251 O O . TRP B 1 124 ? -14.453 -16.812 -12.148 1 98.75 124 TRP B O 1
ATOM 2261 N N . VAL B 1 125 ? -13.195 -18.641 -12.336 1 98.81 125 VAL B N 1
ATOM 2262 C CA . VAL B 1 125 ? -12.258 -18.266 -11.289 1 98.81 125 VAL B CA 1
ATOM 2263 C C . VAL B 1 125 ? -11.609 -16.922 -11.633 1 98.81 125 VAL B C 1
ATOM 2265 O O . VAL B 1 125 ? -11.586 -16 -10.812 1 98.81 125 VAL B O 1
ATOM 2268 N N . ARG B 1 126 ? -11.086 -16.812 -12.828 1 98.69 126 ARG B N 1
ATOM 2269 C CA . ARG B 1 126 ? -10.406 -15.586 -13.242 1 98.69 126 ARG B CA 1
ATOM 2270 C C . ARG B 1 126 ? -11.375 -14.406 -13.266 1 98.69 126 ARG B C 1
ATOM 2272 O O . ARG B 1 126 ? -11.039 -13.305 -12.828 1 98.69 126 ARG B O 1
ATOM 2279 N N . ASP B 1 127 ? -12.609 -14.633 -13.711 1 98.75 127 ASP B N 1
ATOM 2280 C CA . ASP B 1 127 ? -13.617 -13.578 -13.734 1 98.75 127 ASP B CA 1
ATOM 2281 C C . ASP B 1 127 ? -13.961 -13.117 -12.328 1 98.75 127 ASP B C 1
ATOM 2283 O O . ASP B 1 127 ? -14.156 -11.922 -12.086 1 98.75 127 ASP B O 1
ATOM 2287 N N . LYS B 1 128 ? -14.086 -14.039 -11.414 1 98.88 128 LYS B N 1
ATOM 2288 C CA . LYS B 1 128 ? -14.477 -13.703 -10.055 1 98.88 128 LYS B CA 1
ATOM 2289 C C . LYS B 1 128 ? -13.336 -13.023 -9.305 1 98.88 128 LYS B C 1
ATOM 2291 O O . LYS B 1 128 ? -13.57 -12.148 -8.469 1 98.88 128 LYS B O 1
ATOM 2296 N N . ILE B 1 129 ? -12.094 -13.375 -9.609 1 98.81 129 ILE B N 1
ATOM 2297 C CA . ILE B 1 129 ? -10.969 -12.656 -9.023 1 98.81 129 ILE B CA 1
ATOM 2298 C C . ILE B 1 129 ? -10.93 -11.227 -9.562 1 98.81 129 ILE B C 1
ATOM 2300 O O . ILE B 1 129 ? -10.695 -10.281 -8.805 1 98.81 129 ILE B O 1
ATOM 2304 N N . SER B 1 130 ? -11.188 -11.078 -10.844 1 98.81 130 SER B N 1
ATOM 2305 C CA . SER B 1 130 ? -11.25 -9.742 -11.43 1 98.81 130 SER B CA 1
ATOM 2306 C C . SER B 1 130 ? -12.383 -8.922 -10.82 1 98.81 130 SER B C 1
ATOM 2308 O O . SER B 1 130 ? -12.219 -7.734 -10.539 1 98.81 130 SER B O 1
ATOM 2310 N N . LEU B 1 131 ? -13.547 -9.562 -10.641 1 98.81 131 LEU B N 1
ATOM 2311 C CA . LEU B 1 131 ? -14.672 -8.883 -10.016 1 98.81 131 LEU B CA 1
ATOM 2312 C C . LEU B 1 131 ? -14.352 -8.5 -8.578 1 98.81 131 LEU B C 1
ATOM 2314 O O . LEU B 1 131 ? -14.727 -7.426 -8.117 1 98.81 131 LEU B O 1
ATOM 2318 N N . TRP B 1 132 ? -13.742 -9.453 -7.918 1 98.81 132 TRP B N 1
ATOM 2319 C CA . TRP B 1 132 ? -13.281 -9.188 -6.559 1 98.81 132 TRP B CA 1
ATOM 2320 C C . TRP B 1 132 ? -12.414 -7.934 -6.516 1 98.81 132 TRP B C 1
ATOM 2322 O O . TRP B 1 132 ? -12.578 -7.086 -5.633 1 98.81 132 TRP B O 1
ATOM 2332 N N . SER B 1 133 ? -11.516 -7.781 -7.43 1 98.75 133 SER B N 1
ATOM 2333 C CA . SER B 1 133 ? -10.648 -6.613 -7.48 1 98.75 133 SER B CA 1
ATOM 2334 C C . SER B 1 133 ? -11.445 -5.344 -7.762 1 98.75 133 SER B C 1
ATOM 2336 O O . SER B 1 133 ? -11.164 -4.289 -7.188 1 98.75 133 SER B O 1
ATOM 2338 N N . ARG B 1 134 ? -12.438 -5.371 -8.625 1 98.69 134 ARG B N 1
ATOM 2339 C CA . ARG B 1 134 ? -13.281 -4.215 -8.914 1 98.69 134 ARG B CA 1
ATOM 2340 C C . ARG B 1 134 ? -14.062 -3.783 -7.684 1 98.69 134 ARG B C 1
ATOM 2342 O O . ARG B 1 134 ? -14.156 -2.59 -7.383 1 98.69 134 ARG B O 1
ATOM 2349 N N . ARG B 1 135 ? -14.594 -4.77 -7.035 1 98.88 135 ARG B N 1
ATOM 2350 C CA . ARG B 1 135 ? -15.32 -4.48 -5.805 1 98.88 135 ARG B CA 1
ATOM 2351 C C . ARG B 1 135 ? -14.375 -3.979 -4.715 1 98.88 135 ARG B C 1
ATOM 2353 O O . ARG B 1 135 ? -14.758 -3.137 -3.898 1 98.88 135 ARG B O 1
ATOM 2360 N N . HIS B 1 136 ? -13.109 -4.52 -4.691 1 98.81 136 HIS B N 1
ATOM 2361 C CA . HIS B 1 136 ? -12.07 -4.016 -3.799 1 98.81 136 HIS B CA 1
ATOM 2362 C C . HIS B 1 136 ? -11.781 -2.541 -4.062 1 98.81 136 HIS B C 1
ATOM 2364 O O . HIS B 1 136 ? -11.359 -1.814 -3.162 1 98.81 136 HIS B O 1
ATOM 2370 N N . GLY B 1 137 ? -12.094 -2.039 -5.258 1 98.81 137 GLY B N 1
ATOM 2371 C CA . GLY B 1 137 ? -11.922 -0.64 -5.613 1 98.81 137 GLY B CA 1
ATOM 2372 C C . GLY B 1 137 ? -12.742 0.3 -4.754 1 98.81 137 GLY B C 1
ATOM 2373 O O . GLY B 1 137 ? -12.336 1.432 -4.488 1 98.81 137 GLY B O 1
ATOM 2374 N N . PHE B 1 138 ? -13.898 -0.168 -4.375 1 98.75 138 PHE B N 1
ATOM 2375 C CA . PHE B 1 138 ? -14.727 0.625 -3.473 1 98.75 138 PHE B CA 1
ATOM 2376 C C . PHE B 1 138 ? -14.031 0.822 -2.131 1 98.75 138 PHE B C 1
ATOM 2378 O O . PHE B 1 138 ? -14.078 1.909 -1.554 1 98.75 138 PHE B O 1
ATOM 2385 N N . ARG B 1 139 ? -13.383 -0.225 -1.603 1 98.75 139 ARG B N 1
ATOM 2386 C CA . ARG B 1 139 ? -12.602 -0.129 -0.371 1 98.75 139 ARG B CA 1
ATOM 2387 C C . ARG B 1 139 ? -11.438 0.842 -0.534 1 98.75 139 ARG B C 1
ATOM 2389 O O . ARG B 1 139 ? -11.141 1.617 0.377 1 98.75 139 ARG B O 1
ATOM 2396 N N . THR B 1 140 ? -10.789 0.788 -1.687 1 98.81 140 THR B N 1
ATOM 2397 C CA . THR B 1 140 ? -9.727 1.729 -2.027 1 98.81 140 THR B CA 1
ATOM 2398 C C . THR B 1 140 ? -10.25 3.162 -1.998 1 98.81 140 THR B C 1
ATOM 2400 O O . THR B 1 140 ? -9.633 4.039 -1.384 1 98.81 140 THR B O 1
ATOM 2403 N N . PHE B 1 141 ? -11.391 3.377 -2.619 1 98.81 141 PHE B N 1
ATOM 2404 C CA . PHE B 1 141 ? -12 4.699 -2.656 1 98.81 141 PHE B CA 1
ATOM 2405 C C . PHE B 1 141 ? -12.328 5.188 -1.25 1 98.81 141 PHE B C 1
ATOM 2407 O O . PHE B 1 141 ? -12.023 6.332 -0.899 1 98.81 141 PHE B O 1
ATOM 2414 N N . LEU B 1 142 ? -12.922 4.359 -0.434 1 98.88 142 LEU B N 1
ATOM 2415 C CA . LEU B 1 142 ? -13.297 4.734 0.925 1 98.88 142 LEU B CA 1
ATOM 2416 C C . LEU B 1 142 ? -12.062 5.082 1.753 1 98.88 142 LEU B C 1
ATOM 2418 O O . LEU B 1 142 ? -12.102 5.996 2.578 1 98.88 142 LEU B O 1
ATOM 2422 N N . SER B 1 143 ? -10.984 4.348 1.571 1 98.88 143 SER B N 1
ATOM 2423 C CA . SER B 1 143 ? -9.758 4.652 2.314 1 98.88 143 SER B CA 1
ATOM 2424 C C . SER B 1 143 ? -9.156 5.977 1.868 1 98.88 143 SER B C 1
ATOM 2426 O O . SER B 1 143 ? -8.57 6.699 2.676 1 98.88 143 SER B O 1
ATOM 2428 N N . ASP B 1 144 ? -9.289 6.25 0.6 1 98.44 144 ASP B N 1
ATOM 2429 C CA . ASP B 1 144 ? -8.852 7.547 0.091 1 98.44 144 ASP B CA 1
ATOM 2430 C C . ASP B 1 144 ? -9.656 8.68 0.726 1 98.44 144 ASP B C 1
ATOM 2432 O O . ASP B 1 144 ? -9.086 9.703 1.115 1 98.44 144 ASP B O 1
ATOM 2436 N N . VAL B 1 145 ? -10.93 8.516 0.769 1 98.81 145 VAL B N 1
ATOM 2437 C CA . VAL B 1 145 ? -11.797 9.492 1.424 1 98.81 145 VAL B CA 1
ATOM 2438 C C . VAL B 1 145 ? -11.359 9.672 2.877 1 98.81 145 VAL B C 1
ATOM 2440 O O . VAL B 1 145 ? -11.242 10.797 3.361 1 98.81 145 VAL B O 1
ATOM 2443 N N . SER B 1 146 ? -11.117 8.578 3.545 1 98.94 146 SER B N 1
ATOM 2444 C CA . SER B 1 146 ? -10.742 8.609 4.953 1 98.94 146 SER B CA 1
ATOM 2445 C C . SER B 1 146 ? -9.453 9.398 5.16 1 98.94 146 SER B C 1
ATOM 2447 O O . SER B 1 146 ? -9.375 10.258 6.043 1 98.94 146 SER B O 1
ATOM 2449 N N . ILE B 1 147 ? -8.422 9.172 4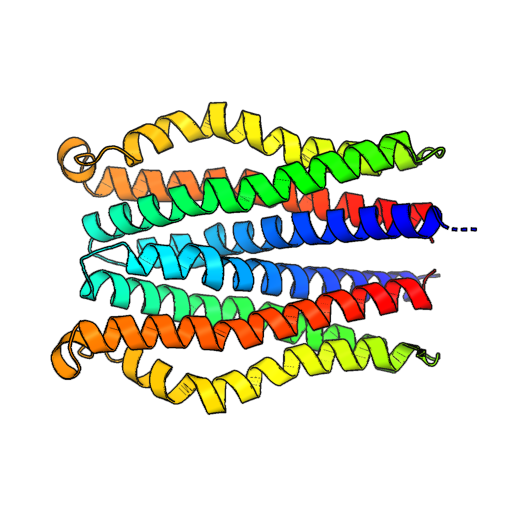.363 1 98.44 147 ILE B N 1
ATOM 2450 C CA . ILE B 1 147 ? -7.141 9.859 4.469 1 98.44 147 ILE B CA 1
ATOM 2451 C C . ILE B 1 147 ? -7.355 11.367 4.324 1 98.44 147 ILE B C 1
ATOM 2453 O O . ILE B 1 147 ? -6.812 12.148 5.105 1 98.44 147 ILE B O 1
ATOM 2457 N N . ASN B 1 148 ? -8.133 11.75 3.404 1 97.75 148 ASN B N 1
ATOM 2458 C CA . ASN B 1 148 ? -8.352 13.172 3.121 1 97.75 148 ASN B CA 1
ATOM 2459 C C . ASN B 1 148 ? -9.117 13.852 4.246 1 97.75 148 ASN B C 1
ATOM 2461 O O . ASN B 1 148 ? -8.859 15.016 4.562 1 97.75 148 ASN B O 1
ATOM 2465 N N . LEU B 1 149 ? -10.039 13.133 4.82 1 98.69 149 LEU B N 1
ATOM 2466 C CA . LEU B 1 149 ? -10.781 13.695 5.941 1 98.69 149 LEU B CA 1
ATOM 2467 C C . LEU B 1 149 ? -9.875 13.883 7.156 1 98.69 149 LEU B C 1
ATOM 2469 O O . LEU B 1 149 ? -9.992 14.875 7.879 1 98.69 149 LEU B O 1
ATOM 2473 N N . ILE B 1 150 ? -8.945 12.93 7.406 1 98.06 150 ILE B N 1
ATOM 2474 C CA . ILE B 1 150 ? -8.008 13.07 8.516 1 98.06 150 ILE B CA 1
ATOM 2475 C C . ILE B 1 150 ? -7.082 14.258 8.258 1 98.06 150 ILE B C 1
ATOM 2477 O O . ILE B 1 150 ? -6.832 15.062 9.156 1 98.06 150 ILE B O 1
ATOM 2481 N N . ILE B 1 151 ? -6.629 14.367 7.031 1 95.94 151 ILE B N 1
ATOM 2482 C CA . ILE B 1 151 ? -5.758 15.484 6.68 1 95.94 151 ILE B CA 1
ATOM 2483 C C . ILE B 1 151 ? -6.5 16.797 6.887 1 95.94 151 ILE B C 1
ATOM 2485 O O . ILE B 1 151 ? -5.949 17.75 7.457 1 95.94 151 ILE B O 1
ATOM 2489 N N . ALA B 1 152 ? -7.719 16.875 6.449 1 95.5 152 ALA B N 1
ATOM 2490 C CA . ALA B 1 152 ? -8.531 18.062 6.641 1 95.5 152 ALA B CA 1
ATOM 2491 C C . ALA B 1 152 ? -8.727 18.359 8.125 1 95.5 152 ALA B C 1
ATOM 2493 O O . ALA B 1 152 ? -8.672 19.516 8.547 1 95.5 152 ALA B O 1
ATOM 2494 N N . ALA B 1 153 ? -9.023 17.359 8.898 1 96.38 153 ALA B N 1
ATOM 2495 C CA . ALA B 1 153 ? -9.203 17.531 10.336 1 96.38 153 ALA B CA 1
ATOM 2496 C C . ALA B 1 153 ? -7.945 18.109 10.977 1 96.38 153 ALA B C 1
ATOM 2498 O O . ALA B 1 153 ? -8.023 19.062 11.758 1 96.38 153 ALA B O 1
ATOM 2499 N N . ILE B 1 154 ? -6.824 17.531 10.633 1 92.62 154 ILE B N 1
ATOM 2500 C CA . ILE B 1 154 ? -5.555 18 11.172 1 92.62 154 ILE B CA 1
ATOM 2501 C C . ILE B 1 154 ? -5.32 19.453 10.742 1 92.62 154 ILE B C 1
ATOM 2503 O O . ILE B 1 154 ? -4.93 20.281 11.555 1 92.62 154 ILE B O 1
ATOM 2507 N N . TYR B 1 155 ? -5.656 19.672 9.484 1 87.44 155 TYR B N 1
ATOM 2508 C CA . TYR B 1 155 ? -5.449 21 8.93 1 87.44 155 TYR B CA 1
ATOM 2509 C C . TYR B 1 155 ? -6.355 22.016 9.617 1 87.44 155 TYR B C 1
ATOM 2511 O O . TYR B 1 155 ? -5.914 23.109 9.969 1 87.44 155 TYR B O 1
ATOM 2519 N N . MET B 1 156 ? -7.559 21.703 9.891 1 89.56 156 MET B N 1
ATOM 2520 C CA . MET B 1 156 ? -8.555 22.641 10.398 1 89.56 156 MET B CA 1
ATOM 2521 C C . MET B 1 156 ? -8.445 22.797 11.914 1 89.56 156 MET B C 1
ATOM 2523 O O . MET B 1 156 ? -8.828 23.812 12.469 1 89.56 156 MET B O 1
ATOM 2527 N N . THR B 1 157 ? -7.988 21.828 12.531 1 84.12 157 THR B N 1
ATOM 2528 C CA . THR B 1 157 ? -7.98 21.891 13.992 1 84.12 157 THR B CA 1
ATOM 2529 C C . THR B 1 157 ? -6.598 22.281 14.508 1 84.12 157 THR B C 1
ATOM 2531 O O . THR B 1 157 ? -6.453 22.688 15.656 1 84.12 157 THR B O 1
ATOM 2534 N N . ARG B 1 158 ? -5.68 21.984 13.852 1 69.38 158 ARG B N 1
ATOM 2535 C CA . ARG B 1 158 ? -4.344 22.234 14.383 1 69.38 158 ARG B CA 1
ATOM 2536 C C . ARG B 1 158 ? -3.668 23.391 13.656 1 69.38 158 ARG B C 1
ATOM 2538 O O . ARG B 1 158 ? -2.602 23.859 14.07 1 69.38 158 ARG B O 1
ATOM 2545 N N . MET B 1 159 ? -4.203 23.719 12.461 1 57.38 159 MET B N 1
ATOM 2546 C CA . MET B 1 159 ? -3.631 24.906 11.844 1 57.38 159 MET B CA 1
ATOM 2547 C C . MET B 1 159 ? -4.531 26.125 12.07 1 57.38 159 MET B C 1
ATOM 2549 O O . MET B 1 159 ? -5.75 25.984 12.195 1 57.38 159 MET B O 1
#

Organism: Crassostrea virginica (NCBI:txid6565)

Nearest PDB structures (foldseek):
  3ljb-assembly1_A  TM=3.066E-01  e=1.077E+00  Homo sapiens
  6h2d-assembly1_R  TM=2.603E-01  e=1.920E+00  Aeromonas hydrophila subsp. hydrophila AL09-71
  3ljb-assembly1_A  TM=2.948E-01  e=1.098E+00  Homo sapiens
  6h2d-assembly1_R  TM=2.603E-01  e=1.870E+00  Aeromonas hydrophila subsp. hydrophila AL09-71

Radius of gyration: 20.81 Å; Cα contacts (8 Å, |Δi|>4): 399; chains: 2; bounding box: 46×64×47 Å

InterPro domains:
  IPR013901 Anthrone oxygenase [PF08592] (49-143)

Sequence (318 aa):
MNKQYLVDAGAYTALGCVSIFCGSAYYVNFVQTPAMMAVKDTKAVRDLWKEMFLRAKVYQSGFALSSAALSTALGFHEPSQYRWLWFGSAAALIAVVPWTFIVMMPDIKRLLEDDVVEKEGERWVRDKISLWSRRHGFRTFLSDVSINLIIAAIYMTRMMNKQYLVDAGAYTALGCVSIFCGSAYYVNFVQTPAMMAVKDTKAVRDLWKEMFLRAKVYQSGFALSSAALSTALGFHEPSQYRWLWFGSAAALIAVVPWTFIVMMPDIKRLLEDDVVEKEGERWVRDKISLWSRRHGFRTFLSDVSINLIIAAIYMTRM

Secondary structure (DSSP, 8-state):
--HHHHHHHHHHHHHHHHHHHHHHHHHIIIIIHHHHHH-S-HHHHHHHHHHHHHHHHHHHHHHHHHHHHHHHHHHHH--STTHHHHHHHHHHHHTHHHIIIIIIHHHHHHHTSTTHHHHH-HHHHHHHHHHHHHHHHHHHHHHHHHHHHHHHHHHHHH-/--HHHHHHHHHHHHHHHHHHHHHHHHHIIIIIHHHHHH-S-HHHHHHHHHHHHHHHHHHHHHHHHHHHHHHHHHHHH--STTHHHHHHHHHHHHTHHHHIIIIIHHHHHHHTSTTHHHHH-HHHHHHHHHHHHHHHHHHHHHHHHHHHHHHHHHHHHH-